Protein 5WB5 (pdb70)

Structure (mmCIF, N/CA/C/O backbone):
data_5WB5
#
_entry.id   5WB5
#
_cell.length_a   68.220
_cell.length_b   68.220
_cell.length_c   220.200
_cell.angle_alpha   90.000
_cell.angle_beta   90.000
_cell.angle_gamma   120.000
#
_symmetry.space_group_name_H-M   'P 62 2 2'
#
loop_
_entity.id
_entity.type
_entity.pdbx_description
1 polymer 'Putative eukaryotic translation initiation factor eIF-4E'
2 polymer 'Uncharacterized protein'
3 non-polymer DI(HYDROXYETHYL)ETHER
4 water water
#
loop_
_atom_site.group_PDB
_atom_site.id
_atom_site.type_symbol
_atom_site.label_atom_id
_atom_site.label_alt_id
_atom_site.label_comp_id
_atom_site.label_asym_id
_atom_site.label_entity_id
_atom_site.label_seq_id
_atom_site.pdbx_PDB_ins_code
_atom_site.Cartn_x
_atom_site.Cartn_y
_atom_site.Cartn_z
_atom_site.occupancy
_atom_site.B_iso_or_equiv
_atom_site.auth_seq_id
_atom_site.auth_comp_id
_atom_site.auth_asym_id
_atom_site.auth_atom_id
_atom_site.pdbx_PDB_model_num
ATOM 1 N N . ALA A 1 18 ? -13.333 -14.919 31.815 1.00 103.53 13 ALA A N 1
ATOM 2 C CA . ALA A 1 18 ? -12.954 -13.636 31.235 1.00 92.45 13 ALA A CA 1
ATOM 3 C C . ALA A 1 18 ? -13.727 -12.495 31.885 1.00 97.27 13 ALA A C 1
ATOM 4 O O . ALA A 1 18 ? -14.719 -12.016 31.330 1.00 87.17 13 ALA A O 1
ATOM 10 N N . ASN A 1 19 ? -13.272 -12.063 33.062 1.00 80.07 14 ASN A N 1
ATOM 11 C CA . ASN A 1 19 ? -13.903 -10.949 33.759 1.00 105.55 14 ASN A CA 1
ATOM 12 C C . ASN A 1 19 ? -13.608 -9.635 33.047 1.00 88.69 14 ASN A C 1
ATOM 13 O O . ASN A 1 19 ? -12.622 -8.958 33.359 1.00 84.41 14 ASN A O 1
ATOM 24 N N . LEU A 1 20 ? -14.455 -9.270 32.090 1.00 60.49 15 LEU A N 1
ATOM 25 C CA . LEU A 1 20 ? -14.315 -8.032 31.339 1.00 38.11 15 LEU A CA 1
ATOM 26 C C . LEU A 1 20 ? -15.180 -6.940 31.954 1.00 42.20 15 LEU A C 1
ATOM 27 O O . LEU A 1 20 ? -16.171 -7.208 32.638 1.00 73.21 15 LEU A O 1
ATOM 43 N N . HIS A 1 21 ? -14.792 -5.693 31.695 1.00 33.81 16 HIS A N 1
ATOM 44 C CA . HIS A 1 21 ? -15.498 -4.525 32.224 1.00 53.80 16 HIS A CA 1
ATOM 45 C C . HIS A 1 21 ? -16.377 -3.960 31.111 1.00 6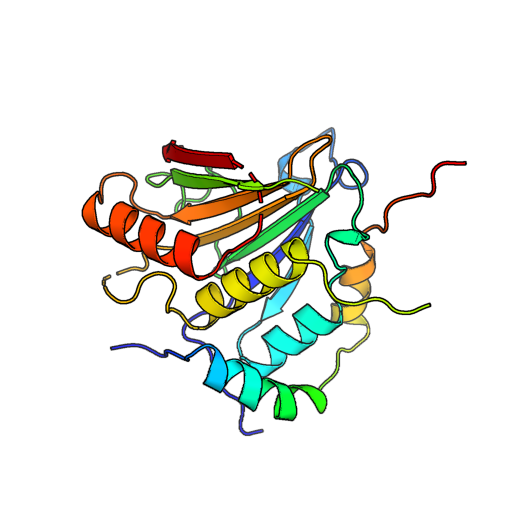0.32 16 HIS A C 1
ATOM 46 O O . HIS A 1 21 ? -15.938 -3.153 30.290 1.00 43.24 16 HIS A O 1
ATOM 60 N N . LYS A 1 22 ? -17.638 -4.385 31.102 1.00 50.74 17 LYS A N 1
ATOM 61 C CA . LYS A 1 22 ? -18.554 -4.035 30.028 1.00 24.73 17 LYS A CA 1
ATOM 62 C C . LYS A 1 22 ? -18.884 -2.547 30.042 1.00 39.88 17 LYS A C 1
ATOM 63 O O . LYS A 1 22 ? -18.960 -1.909 31.096 1.00 23.38 17 LYS A O 1
ATOM 69 N N . LEU A 1 23 ? -19.093 -2.001 28.846 1.00 63.02 18 LEU A N 1
ATOM 70 C CA . LEU A 1 23 ? -19.485 -0.612 28.666 1.00 49.87 18 LEU A CA 1
ATOM 71 C C . LEU A 1 23 ? -21.004 -0.487 28.642 1.00 49.80 18 LEU A C 1
ATOM 72 O O . LEU A 1 23 ? -21.731 -1.457 28.418 1.00 54.07 18 LEU A O 1
ATOM 88 N N . GLN A 1 24 ? -21.480 0.737 28.872 1.00 52.97 19 GLN A N 1
ATOM 89 C CA . GLN A 1 24 ? -22.908 0.994 28.739 1.00 54.34 19 GLN A CA 1
ATOM 90 C C . GLN A 1 24 ? -23.366 0.820 27.299 1.00 42.92 19 GLN A C 1
ATOM 91 O O . GLN A 1 24 ? -24.522 0.458 27.055 1.00 54.09 19 GLN A O 1
ATOM 105 N N . ARG A 1 25 ? -22.477 1.063 26.338 1.00 61.90 20 ARG A N 1
ATOM 106 C CA . ARG A 1 25 ? -22.823 0.984 24.928 1.00 63.80 20 ARG A CA 1
ATOM 107 C C . ARG A 1 25 ? -21.602 0.537 24.140 1.00 58.92 20 ARG A C 1
ATOM 108 O O . ARG A 1 25 ? -20.462 0.794 24.536 1.00 54.87 20 ARG A O 1
ATOM 129 N N . ALA A 1 26 ? -21.851 -0.138 23.021 1.00 65.77 21 ALA A N 1
ATOM 130 C CA . ALA A 1 26 ? -20.786 -0.440 22.081 1.00 54.81 21 ALA A CA 1
ATOM 131 C C . ALA A 1 26 ? -20.460 0.804 21.261 1.00 31.44 21 ALA A C 1
ATOM 132 O O . ALA A 1 26 ? -21.286 1.707 21.105 1.00 61.35 21 ALA A O 1
ATOM 139 N N . TRP A 1 27 ? -19.233 0.854 20.741 1.00 39.69 22 TRP A N 1
ATOM 140 C CA . TRP A 1 27 ? -18.787 2.020 19.985 1.00 53.66 22 TRP A CA 1
ATOM 141 C C . TRP A 1 27 ? -17.931 1.575 18.813 1.00 41.09 22 TRP A C 1
ATOM 142 O O . TRP A 1 27 ? -17.041 0.738 18.977 1.00 25.60 22 TRP A O 1
ATOM 163 N N . THR A 1 28 ? -18.189 2.146 17.641 1.00 54.57 23 THR A N 1
ATOM 164 C CA . THR A 1 28 ? -17.463 1.817 16.425 1.00 26.21 23 THR A CA 1
ATOM 165 C C . THR A 1 28 ? -16.580 2.988 16.014 1.00 36.03 23 THR A C 1
ATOM 166 O O . THR A 1 28 ? -16.994 4.154 16.094 1.00 59.62 23 THR A O 1
ATOM 177 N N . LEU A 1 29 ? -15.367 2.658 15.568 1.00 26.53 24 LEU A N 1
ATOM 178 C CA . LEU A 1 29 ? -14.380 3.621 15.101 1.00 46.58 24 LEU A CA 1
ATOM 179 C C . LEU A 1 29 ? -14.300 3.586 13.578 1.00 61.62 24 LEU A C 1
ATOM 180 O O . LEU A 1 29 ? -14.339 2.512 12.968 1.00 53.38 24 LEU A O 1
ATOM 196 N N . TRP A 1 30 ? -14.181 4.769 12.975 1.00 41.62 25 TRP A N 1
ATOM 197 C CA . TRP A 1 30 ? -14.086 4.933 11.533 1.00 37.05 25 TRP A CA 1
ATOM 198 C C . TRP A 1 30 ? -12.941 5.888 11.222 1.00 38.59 25 TRP A C 1
ATOM 199 O O . TRP A 1 30 ? -12.563 6.721 12.050 1.00 42.78 25 TRP A O 1
ATOM 220 N N . TYR A 1 31 ? -12.404 5.772 10.006 1.00 59.87 26 TYR A N 1
ATOM 221 C CA . TYR A 1 31 ? -11.325 6.630 9.531 1.00 50.06 26 TYR A CA 1
ATOM 222 C C . TYR A 1 31 ? -11.553 6.978 8.069 1.00 54.34 26 TYR A C 1
ATOM 223 O O . TYR A 1 31 ? -11.860 6.096 7.264 1.00 57.27 26 TYR A O 1
ATOM 241 N N . ASP A 1 32 ? -11.397 8.254 7.720 1.00 62.70 27 ASP A N 1
ATOM 242 C CA . ASP A 1 32 ? -11.490 8.638 6.313 1.00 48.99 27 ASP A CA 1
ATOM 243 C C . ASP A 1 32 ? -10.424 9.672 5.981 1.00 52.94 27 ASP A C 1
ATOM 244 O O . ASP A 1 32 ? -9.869 10.330 6.864 1.00 69.03 27 ASP A O 1
ATOM 253 N N . SER A 1 33 ? -10.138 9.791 4.678 1.00 53.05 28 SER A N 1
ATOM 254 C CA . SER A 1 33 ? -9.076 10.646 4.158 1.00 42.09 28 SER A CA 1
ATOM 255 C C . SER A 1 33 ? -9.165 10.689 2.637 1.00 56.33 28 SER A C 1
ATOM 256 O O . SER A 1 33 ? -9.955 9.942 2.046 1.00 66.82 28 SER A O 1
ATOM 264 N N . PRO A 1 34 ? -8.388 11.544 1.967 1.00 78.55 29 PRO A N 1
ATOM 265 C CA . PRO A 1 34 ? -8.427 11.553 0.494 1.00 74.96 29 PRO A CA 1
ATOM 266 C C . PRO A 1 34 ? -8.152 10.195 -0.125 1.00 81.97 29 PRO A C 1
ATOM 267 O O . PRO A 1 34 ? -8.641 9.915 -1.226 1.00 77.78 29 PRO A O 1
ATOM 278 N N . SER A 1 35 ? -7.378 9.340 0.549 1.00 49.61 30 SER A N 1
ATOM 279 C CA . SER A 1 35 ? -7.102 8.012 0.013 1.00 44.34 30 SER A CA 1
ATOM 280 C C . SER A 1 35 ? -8.326 7.109 0.084 1.00 29.17 30 SER A C 1
ATOM 281 O O . SER A 1 35 ? -8.443 6.165 -0.706 1.00 65.15 30 SER A O 1
ATOM 289 N N . THR A 1 36 ? -9.239 7.373 1.016 1.00 31.18 31 THR A N 1
ATOM 290 C CA . THR A 1 36 ? -10.496 6.644 1.100 1.00 28.92 31 THR A CA 1
ATOM 291 C C . THR A 1 36 ? -11.630 7.364 0.387 1.00 29.22 31 THR A C 1
ATOM 292 O O . THR A 1 36 ? -12.735 6.820 0.302 1.00 29.44 31 THR A O 1
ATOM 303 N N . TYR A 1 37 ? -11.382 8.568 -0.125 1.00 53.11 32 TYR A N 1
ATOM 304 C CA . TYR A 1 37 ? -12.424 9.339 -0.790 1.00 71.06 32 TYR A CA 1
ATOM 305 C C . TYR A 1 37 ? -13.005 8.549 -1.956 1.00 58.86 32 TYR A C 1
ATOM 306 O O . TYR A 1 37 ? -12.284 8.166 -2.882 1.00 75.34 32 TYR A O 1
ATOM 324 N N . ASN A 1 38 ? -14.313 8.306 -1.903 1.00 48.03 33 ASN A N 1
ATOM 325 C CA . ASN A 1 38 ? -15.034 7.598 -2.955 1.00 64.08 33 ASN A CA 1
ATOM 326 C C . ASN A 1 38 ? -15.716 8.634 -3.842 1.00 94.67 33 ASN A C 1
ATOM 327 O O . ASN A 1 38 ? -16.716 9.242 -3.445 1.00 102.20 33 ASN A O 1
ATOM 338 N N . THR A 1 39 ? -15.175 8.831 -5.048 1.00 122.24 34 THR A N 1
ATOM 339 C CA . THR A 1 39 ? -15.707 9.851 -5.945 1.00 108.49 34 THR A CA 1
ATOM 340 C C . THR A 1 39 ? -17.122 9.520 -6.402 1.00 84.06 34 THR A C 1
ATOM 341 O O . THR A 1 39 ? -17.909 10.431 -6.682 1.00 68.12 34 THR A O 1
ATOM 352 N N . GLU A 1 40 ? -17.463 8.235 -6.486 1.00 84.62 35 GLU A N 1
ATOM 353 C CA . GLU A 1 40 ? -18.781 7.842 -6.970 1.00 83.01 35 GLU A CA 1
ATOM 354 C C . GLU A 1 40 ? -19.840 7.974 -5.880 1.00 94.77 35 GLU A C 1
ATOM 355 O O . GLU A 1 40 ? -20.895 8.580 -6.100 1.00 83.39 35 GLU A O 1
ATOM 367 N N . ASN A 1 41 ? -19.579 7.414 -4.699 1.00 100.91 36 ASN A N 1
ATOM 368 C CA . ASN A 1 41 ? -20.518 7.451 -3.581 1.00 98.58 36 ASN A CA 1
ATOM 369 C C . ASN A 1 41 ? -19.779 7.989 -2.364 1.00 102.95 36 ASN A C 1
ATOM 370 O O . ASN A 1 41 ? -18.920 7.301 -1.804 1.00 90.08 36 ASN A O 1
ATOM 381 N N . TRP A 1 42 ? -20.122 9.212 -1.950 1.00 106.85 37 TRP A N 1
ATOM 382 C CA . TRP A 1 42 ? -19.413 9.847 -0.842 1.00 98.12 37 TRP A CA 1
ATOM 383 C C . TRP A 1 42 ? -19.514 9.018 0.434 1.00 89.51 37 TRP A C 1
ATOM 384 O O . TRP A 1 42 ? -18.551 8.935 1.205 1.00 36.98 37 TRP A O 1
ATOM 405 N N . GLU A 1 43 ? -20.669 8.392 0.673 1.00 98.75 38 GLU A N 1
ATOM 406 C CA . GLU A 1 43 ? -20.867 7.662 1.921 1.00 81.70 38 GLU A CA 1
ATOM 407 C C . GLU A 1 43 ? -19.810 6.579 2.107 1.00 88.16 38 GLU A C 1
ATOM 408 O O . GLU A 1 43 ? -19.247 6.433 3.198 1.00 88.84 38 GLU A O 1
ATOM 420 N N . MET A 1 44 ? -19.521 5.815 1.053 1.00 92.76 39 MET A N 1
ATOM 421 C CA . MET A 1 44 ? -18.547 4.734 1.152 1.00 96.49 39 MET A CA 1
ATOM 422 C C . MET A 1 44 ? -17.139 5.231 1.443 1.00 61.72 39 MET A C 1
ATOM 423 O O . MET A 1 44 ? -16.237 4.406 1.632 1.00 55.35 39 MET A O 1
ATOM 429 N N . SER A 1 45 ? -16.921 6.548 1.471 1.00 56.63 40 SER A N 1
ATOM 430 C CA . SER A 1 45 ? -15.613 7.068 1.847 1.00 64.24 40 SER A CA 1
ATOM 431 C C . SER A 1 45 ? -15.267 6.723 3.286 1.00 68.12 40 SER A C 1
ATOM 432 O O . SER A 1 45 ? -14.093 6.796 3.666 1.00 54.89 40 SER A O 1
ATOM 440 N N . LEU A 1 46 ? -16.258 6.349 4.091 1.00 74.08 41 LEU A N 1
ATOM 441 C CA . LEU A 1 46 ? -16.016 6.001 5.480 1.00 68.66 41 LEU A CA 1
ATOM 442 C C . LEU A 1 46 ? -15.635 4.530 5.608 1.00 72.20 41 LEU A C 1
ATOM 443 O O . LEU A 1 46 ? -16.227 3.662 4.961 1.00 82.72 41 LEU A O 1
ATOM 459 N N . VAL A 1 47 ? -14.650 4.256 6.458 1.00 51.00 42 VAL A N 1
ATOM 460 C CA . VAL A 1 47 ? -14.122 2.913 6.654 1.00 59.58 42 VAL A CA 1
ATOM 461 C C . VAL A 1 47 ? -14.240 2.562 8.136 1.00 68.38 42 VAL A C 1
ATOM 462 O O . VAL A 1 47 ? -13.482 3.043 8.967 1.00 55.30 42 VAL A O 1
ATOM 475 N N . PRO A 1 48 ? -15.202 1.699 8.500 1.00 42.70 43 PRO A N 1
ATOM 476 C CA . PRO A 1 48 ? -15.278 1.250 9.900 1.00 61.00 43 PRO A CA 1
ATOM 477 C C . PRO A 1 48 ? -14.113 0.330 10.232 1.00 67.11 43 PRO A C 1
ATOM 478 O O . PRO A 1 48 ? -13.797 -0.591 9.475 1.00 68.63 43 PRO A O 1
ATOM 489 N N . ILE A 1 49 ? -13.478 0.583 11.377 1.00 42.48 44 ILE A N 1
ATOM 490 C CA . ILE A 1 49 ? -12.245 -0.112 11.734 1.00 64.09 44 ILE A CA 1
ATOM 491 C C . ILE A 1 49 ? -12.508 -1.187 12.780 1.00 61.33 44 ILE A C 1
ATOM 492 O O . ILE A 1 49 ? -12.171 -2.358 12.576 1.00 43.42 44 ILE A O 1
ATOM 508 N N . MET A 1 50 ? -13.097 -0.801 13.910 1.00 58.71 45 MET A N 1
ATOM 509 C CA . MET A 1 50 ? -13.211 -1.716 15.036 1.00 50.41 45 MET A CA 1
ATOM 510 C C . MET A 1 50 ? -14.359 -1.289 15.937 1.00 48.98 45 MET A C 1
ATOM 511 O O . MET A 1 50 ? -14.615 -0.095 16.122 1.00 57.08 45 MET A O 1
ATOM 525 N N . THR A 1 51 ? -15.036 -2.282 16.505 1.00 52.50 46 THR A N 1
ATOM 526 C CA . THR A 1 51 ? -16.084 -2.060 17.489 1.00 29.93 46 THR A CA 1
ATOM 527 C C . THR A 1 51 ? -15.602 -2.520 18.858 1.00 41.16 46 THR A C 1
ATOM 528 O O . THR A 1 51 ? -14.986 -3.584 18.988 1.00 34.75 46 THR A O 1
ATOM 539 N N . VAL A 1 52 ? -15.886 -1.710 19.874 1.00 27.95 47 VAL A N 1
ATOM 540 C CA . VAL A 1 52 ? -15.463 -1.963 21.243 1.00 36.19 47 VAL A CA 1
ATOM 541 C C . VAL A 1 52 ? -16.701 -2.097 22.116 1.00 44.34 47 VAL A C 1
ATOM 542 O O . VAL A 1 52 ? -17.647 -1.306 22.001 1.00 40.86 47 VAL A O 1
ATOM 555 N N . HIS A 1 53 ? -16.684 -3.106 22.992 1.00 73.38 48 HIS A N 1
ATOM 556 C CA . HIS A 1 53 ? -17.756 -3.346 23.945 1.00 61.79 48 HIS A CA 1
ATOM 557 C C . HIS A 1 53 ? -17.295 -3.305 25.395 1.00 56.10 48 HIS A C 1
ATOM 558 O O . HIS A 1 53 ? -18.141 -3.377 26.293 1.00 59.41 48 HIS A O 1
ATOM 572 N N . SER A 1 54 ? -15.991 -3.200 25.651 1.00 50.88 49 SER A N 1
ATOM 573 C CA . SER A 1 54 ? -15.461 -3.204 27.007 1.00 34.70 49 SER A CA 1
ATOM 574 C C . SER A 1 54 ? -14.307 -2.217 27.111 1.00 26.73 49 SER A C 1
ATOM 575 O O . SER A 1 54 ? -13.730 -1.791 26.107 1.00 38.01 49 SER A O 1
ATOM 583 N N . VAL A 1 55 ? -13.969 -1.865 28.355 1.00 47.15 50 VAL A N 1
ATOM 584 C CA . VAL A 1 55 ? -12.854 -0.952 28.603 1.00 24.38 50 VAL A CA 1
ATOM 585 C C . VAL A 1 55 ? -11.563 -1.529 28.035 1.00 24.23 50 VAL A C 1
ATOM 586 O O . VAL A 1 55 ? -10.728 -0.803 27.474 1.00 28.14 50 VAL A O 1
ATOM 599 N N . GLU A 1 56 ? -11.381 -2.845 28.167 1.00 26.89 51 GLU A N 1
ATOM 600 C CA . GLU A 1 56 ? -10.178 -3.487 27.649 1.00 41.97 51 GLU A CA 1
ATOM 601 C C . GLU A 1 56 ? -10.110 -3.377 26.132 1.00 26.68 51 GLU A C 1
ATOM 602 O O . GLU A 1 56 ? -9.062 -3.032 25.570 1.00 26.96 51 GLU A O 1
ATOM 614 N N . GLU A 1 57 ? -11.216 -3.689 25.449 1.00 52.93 52 GLU A N 1
ATOM 615 C CA . GLU A 1 57 ? -11.259 -3.517 24.001 1.00 25.24 52 GLU A CA 1
ATOM 616 C C . GLU A 1 57 ? -10.952 -2.077 23.620 1.00 34.66 52 GLU A C 1
ATOM 617 O O . GLU A 1 57 ? -10.228 -1.820 22.651 1.00 24.96 52 GLU A O 1
ATOM 629 N N . PHE A 1 58 ? -11.506 -1.124 24.371 1.00 25.90 53 PHE A N 1
ATOM 630 C CA . PHE A 1 58 ? -11.261 0.285 24.092 1.00 42.57 53 PHE A CA 1
ATOM 631 C C . PHE A 1 58 ? -9.773 0.602 24.154 1.00 31.71 53 PHE A C 1
ATOM 632 O O . PHE A 1 58 ? -9.227 1.262 23.261 1.00 31.57 53 PHE A O 1
ATOM 649 N N . PHE A 1 59 ? -9.091 0.127 25.198 1.00 23.88 54 PHE A N 1
ATOM 650 C CA . PHE A 1 59 ? -7.673 0.445 25.331 1.00 33.29 54 PHE A CA 1
ATOM 651 C C . PHE A 1 59 ? -6.822 -0.295 24.305 1.00 58.64 54 PHE A C 1
ATOM 652 O O . PHE A 1 59 ? -5.774 0.216 23.897 1.00 43.67 54 PHE A O 1
ATOM 669 N N . VAL A 1 60 ? -7.256 -1.471 23.849 1.00 23.97 55 VAL A N 1
ATOM 670 C CA . VAL A 1 60 ? -6.549 -2.133 22.753 1.00 43.17 55 VAL A CA 1
ATOM 671 C C . VAL A 1 60 ? -6.686 -1.314 21.473 1.00 65.15 55 VAL A C 1
ATOM 672 O O . VAL A 1 60 ? -5.702 -1.060 20.758 1.00 38.79 55 VAL A O 1
ATOM 685 N N . MET A 1 61 ? -7.916 -0.900 21.162 1.00 27.38 56 MET A N 1
ATOM 686 C CA . MET A 1 61 ? -8.144 0.023 20.058 1.00 42.57 56 MET A CA 1
ATOM 687 C C . MET A 1 61 ? -7.187 1.204 20.144 1.00 45.49 56 MET A C 1
ATOM 688 O O . MET A 1 61 ? -6.480 1.521 19.181 1.00 72.49 56 MET A O 1
ATOM 702 N N . LEU A 1 62 ? -7.148 1.862 21.304 1.00 23.99 57 LEU A N 1
ATOM 703 C CA . LEU A 1 62 ? -6.235 2.987 21.485 1.00 29.82 57 LEU A CA 1
ATOM 704 C C . LEU A 1 62 ? -4.800 2.582 21.188 1.00 37.68 57 LEU A C 1
ATOM 705 O O . LEU A 1 62 ? -4.055 3.329 20.543 1.00 35.14 57 LEU A O 1
ATOM 721 N N . ARG A 1 63 ? -4.391 1.405 21.664 1.00 23.40 58 ARG A N 1
ATOM 722 C CA . ARG A 1 63 ? -3.040 0.925 21.404 1.00 23.24 58 ARG A CA 1
ATOM 723 C C . ARG A 1 63 ? -2.742 0.937 19.913 1.0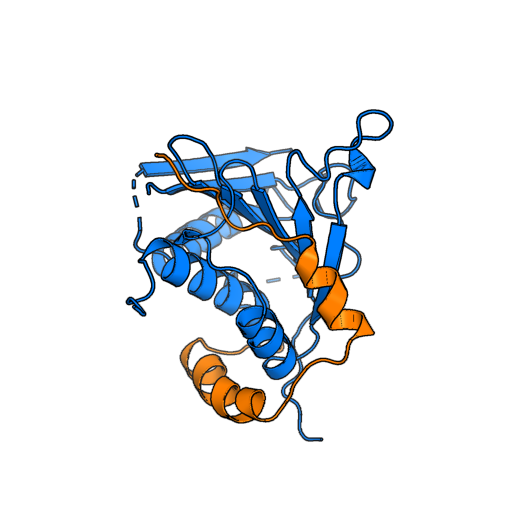0 38.20 58 ARG A C 1
ATOM 724 O O . ARG A 1 63 ? -1.686 1.412 19.481 1.00 30.73 58 ARG A O 1
ATOM 745 N N . TYR A 1 64 ? -3.667 0.420 19.107 1.00 38.90 59 TYR A N 1
ATOM 746 C CA . TYR A 1 64 ? -3.404 0.284 17.678 1.00 49.55 59 TYR A CA 1
ATOM 747 C C . TYR A 1 64 ? -3.908 1.462 16.848 1.00 58.24 59 TYR A C 1
ATOM 748 O O . TYR A 1 64 ? -3.808 1.418 15.618 1.00 62.54 59 TYR A O 1
ATOM 766 N N . MET A 1 65 ? -4.425 2.513 17.476 1.00 54.49 60 MET A N 1
ATOM 767 C CA . MET A 1 65 ? -4.753 3.731 16.750 1.00 42.66 60 MET A CA 1
ATOM 768 C C . MET A 1 65 ? -3.496 4.555 16.504 1.00 50.84 60 MET A C 1
ATOM 769 O O . MET A 1 65 ? -2.517 4.478 17.252 1.00 45.70 60 MET A O 1
ATOM 783 N N . LYS A 1 66 ? -3.532 5.352 15.445 1.00 59.45 61 LYS A N 1
ATOM 784 C CA . LYS A 1 66 ? -2.385 6.209 15.183 1.00 39.81 61 LYS A CA 1
ATOM 785 C C . LYS A 1 66 ? -2.559 7.542 15.907 1.00 35.99 61 LYS A C 1
ATOM 786 O O . LYS A 1 66 ? -3.664 8.095 15.931 1.00 26.14 61 LYS A O 1
ATOM 805 N N . PRO A 1 67 ? -1.511 8.082 16.526 1.00 23.36 62 PRO A N 1
ATOM 806 C CA . PRO A 1 67 ? -1.646 9.386 17.180 1.00 27.03 62 PRO A CA 1
ATOM 807 C C . PRO A 1 67 ? -1.888 10.491 16.167 1.00 49.27 62 PRO A C 1
ATOM 808 O O . PRO A 1 67 ? -1.471 10.413 15.009 1.00 61.78 62 PRO A O 1
ATOM 819 N N . LEU A 1 68 ? -2.578 11.535 16.625 1.00 68.31 63 LEU A N 1
ATOM 820 C CA . LEU A 1 68 ? -2.879 12.662 15.752 1.00 54.64 63 LEU A CA 1
ATOM 821 C C . LEU A 1 68 ? -1.617 13.424 15.374 1.00 30.52 63 LEU A C 1
ATOM 822 O O . LEU A 1 68 ? -1.539 13.983 14.276 1.00 26.41 63 LEU A O 1
ATOM 838 N N . HIS A 1 69 ? -0.620 13.451 16.262 1.00 31.24 64 HIS A N 1
ATOM 839 C CA . HIS A 1 69 ? 0.634 14.129 15.953 1.00 37.38 64 HIS A CA 1
ATOM 840 C C . HIS A 1 69 ? 1.291 13.549 14.710 1.00 53.05 64 HIS A C 1
ATOM 841 O O . HIS A 1 69 ? 1.986 14.268 13.983 1.00 69.41 64 HIS A O 1
ATOM 855 N N . ALA A 1 70 ? 1.086 12.260 14.450 1.00 61.40 65 ALA A N 1
ATOM 856 C CA . ALA A 1 70 ? 1.654 11.593 13.287 1.00 64.79 65 ALA A CA 1
ATOM 857 C C . ALA A 1 70 ? 0.627 11.300 12.206 1.00 52.13 65 ALA A C 1
ATOM 858 O O . ALA A 1 70 ? 0.983 10.725 11.173 1.00 84.99 65 ALA A O 1
ATOM 865 N N . LEU A 1 71 ? -0.627 11.688 12.405 1.00 31.28 66 LEU A N 1
ATOM 866 C CA . LEU A 1 71 ? -1.677 11.371 11.455 1.00 36.82 66 LEU A CA 1
ATOM 867 C C . LEU A 1 71 ? -1.578 12.273 10.226 1.00 53.38 66 LEU A C 1
ATOM 868 O O . LEU A 1 71 ? -0.960 13.341 10.249 1.00 45.72 66 LEU A O 1
ATOM 884 N N . ARG A 1 72 ? -2.203 11.826 9.140 1.00 74.21 67 ARG A N 1
ATOM 885 C CA . ARG A 1 72 ? -2.105 12.529 7.872 1.00 53.73 67 ARG A CA 1
ATOM 886 C C . ARG A 1 72 ? -2.873 13.848 7.924 1.00 68.49 67 ARG A C 1
ATOM 887 O O . ARG A 1 72 ? -3.788 14.036 8.730 1.00 75.23 67 ARG A O 1
ATOM 908 N N . THR A 1 73 ? -2.493 14.764 7.027 1.00 93.59 68 THR A N 1
ATOM 909 C CA . THR A 1 73 ? -2.997 16.134 7.090 1.00 91.81 68 THR A CA 1
ATOM 910 C C . THR A 1 73 ? -4.508 16.191 6.898 1.00 76.57 68 THR A C 1
ATOM 911 O O . THR A 1 73 ? -5.188 16.998 7.541 1.00 122.68 68 THR A O 1
ATOM 922 N N . SER A 1 74 ? -5.050 15.363 6.009 1.00 26.32 69 SER A N 1
ATOM 923 C CA . SER A 1 74 ? -6.487 15.333 5.730 1.00 26.42 69 SER A CA 1
ATOM 924 C C . SER A 1 74 ? -7.019 13.968 6.151 1.00 52.22 69 SER A C 1
ATOM 925 O O . SER A 1 74 ? -7.123 13.050 5.336 1.00 96.80 69 SER A O 1
ATOM 933 N N . SER A 1 75 ? -7.353 13.838 7.432 1.00 60.43 70 SER A N 1
ATOM 934 C CA . SER A 1 75 ? -7.861 12.591 7.979 1.00 45.57 70 SER A CA 1
ATOM 935 C C . SER A 1 75 ? -8.909 12.898 9.039 1.00 43.43 70 SER A C 1
ATOM 936 O O . SER A 1 75 ? -8.929 13.982 9.627 1.00 44.66 70 SER A O 1
ATOM 944 N N . GLN A 1 76 ? -9.794 11.933 9.275 1.00 39.00 71 GLN A N 1
ATOM 945 C CA . GLN A 1 76 ? -10.798 12.086 10.321 1.00 50.67 71 GLN A CA 1
ATOM 946 C C . GLN A 1 76 ? -11.053 10.755 11.009 1.00 39.71 71 GLN A C 1
ATOM 947 O O . GLN A 1 76 ? -11.330 9.749 10.343 1.00 59.17 71 GLN A O 1
ATOM 961 N N . TYR A 1 77 ? -10.948 10.776 12.342 1.00 60.65 72 TYR A N 1
ATOM 962 C CA . TYR A 1 77 ? -11.435 9.710 13.208 1.00 41.64 72 TYR A CA 1
ATOM 963 C C . TYR A 1 77 ? -12.887 9.994 13.567 1.00 25.90 72 TYR A C 1
ATOM 964 O O . TYR A 1 77 ? -13.224 11.111 13.971 1.00 36.19 72 TYR A O 1
ATOM 982 N N . HIS A 1 78 ? -13.737 8.984 13.428 1.00 34.00 73 HIS A N 1
ATOM 983 C CA . HIS A 1 78 ? -15.108 9.035 13.913 1.00 36.68 73 HIS A CA 1
ATOM 984 C C . HIS A 1 78 ? -15.270 7.947 14.961 1.00 40.41 73 HIS A C 1
ATOM 985 O O . HIS A 1 78 ? -14.685 6.871 14.834 1.00 38.88 73 HIS A O 1
ATOM 999 N N . PHE A 1 79 ? -16.064 8.220 15.990 1.00 56.27 74 PHE A N 1
ATOM 1000 C CA . PHE A 1 79 ? -16.264 7.273 17.086 1.00 55.60 74 PHE A CA 1
ATOM 1001 C C . PHE A 1 79 ? -17.715 7.421 17.522 1.00 26.70 74 PHE A C 1
ATOM 1002 O O . PHE A 1 79 ? -18.058 8.384 18.212 1.00 27.67 74 PHE A O 1
ATOM 1019 N N . PHE A 1 80 ? -18.567 6.485 17.102 1.00 26.77 75 PHE A N 1
ATOM 1020 C CA . PHE A 1 80 ? -20.009 6.639 17.262 1.00 38.25 75 PHE A CA 1
ATOM 1021 C C . PHE A 1 80 ? -20.621 5.383 17.856 1.00 27.27 75 PHE A C 1
ATOM 1022 O O . PHE A 1 80 ? -20.103 4.279 17.677 1.00 38.28 75 PHE A O 1
ATOM 1039 N N . GLN A 1 81 ? -21.739 5.559 18.562 1.00 27.38 76 GLN A N 1
ATOM 1040 C CA . GLN A 1 81 ? -22.443 4.408 19.112 1.00 30.61 76 GLN A CA 1
ATOM 1041 C C . GLN A 1 81 ? -22.708 3.386 18.014 1.00 39.16 76 GLN A C 1
ATOM 1042 O O . GLN A 1 81 ? -22.927 3.735 16.850 1.00 72.56 76 GLN A O 1
ATOM 1056 N N . GLU A 1 82 ? -22.676 2.110 18.388 1.00 51.24 77 GLU A N 1
ATOM 1057 C CA . GLU A 1 82 ? -22.909 1.053 17.414 1.00 74.79 77 GLU A CA 1
ATOM 1058 C C . GLU A 1 82 ? -24.303 1.191 16.815 1.00 74.82 77 GLU A C 1
ATOM 1059 O O . GLU A 1 82 ? -25.271 1.503 17.514 1.00 73.55 77 GLU A O 1
ATOM 1071 N N . GLY A 1 83 ? -24.400 0.957 15.510 1.00 97.35 78 GLY A N 1
ATOM 1072 C CA . GLY A 1 83 ? -25.648 1.169 14.808 1.00 101.40 78 GLY A CA 1
ATOM 1073 C C . GLY A 1 83 ? -25.960 2.618 14.527 1.00 95.39 78 GLY A C 1
ATOM 1074 O O . GLY A 1 83 ? -27.117 2.951 14.257 1.00 99.54 78 GLY A O 1
ATOM 1078 N N . VAL A 1 84 ? -24.960 3.495 14.583 1.00 48.01 79 VAL A N 1
ATOM 1079 C CA . VAL A 1 84 ? -25.146 4.922 14.348 1.00 54.55 79 VAL A CA 1
ATOM 1080 C C . VAL A 1 84 ? -24.020 5.381 13.432 1.00 68.50 79 VAL A C 1
ATOM 1081 O O . VAL A 1 84 ? -22.852 5.387 13.836 1.00 77.47 79 VAL A O 1
ATOM 1094 N N . LYS A 1 85 ? -24.363 5.762 12.205 1.00 57.15 80 LYS A N 1
ATOM 1095 C CA . LYS A 1 85 ? -23.357 6.236 11.271 1.00 55.50 80 LYS A CA 1
ATOM 1096 C C . LYS A 1 85 ? -22.980 7.684 11.588 1.00 59.52 80 LYS A C 1
ATOM 1097 O O . LYS A 1 85 ? -23.808 8.455 12.079 1.00 49.89 80 LYS A O 1
ATOM 1116 N N . PRO A 1 86 ? -21.722 8.076 11.313 1.00 46.52 81 PRO A N 1
ATOM 1117 C CA . PRO A 1 86 ? -21.268 9.461 11.572 1.00 71.55 81 PRO A CA 1
ATOM 1118 C C . PRO A 1 86 ? -21.729 10.453 10.507 1.00 76.70 81 PRO A C 1
ATOM 1119 O O . PRO A 1 86 ? -20.926 11.208 9.951 1.00 76.19 81 PRO A O 1
ATOM 1130 N N . MET A 1 87 ? -23.030 10.465 10.228 1.00 88.93 82 MET A N 1
ATOM 1131 C CA . MET A 1 87 ? -23.593 11.302 9.179 1.00 57.56 82 MET A CA 1
ATOM 1132 C C . MET A 1 87 ? -24.940 11.851 9.626 1.00 56.11 82 MET A C 1
ATOM 1133 O O . MET A 1 87 ? -25.649 11.230 10.423 1.00 71.65 82 MET A O 1
ATOM 1147 N N . TRP A 1 88 ? -25.284 13.030 9.100 1.00 52.87 83 TRP A N 1
ATOM 1148 C CA . TRP A 1 88 ? -26.562 13.650 9.436 1.00 53.96 83 TRP A CA 1
ATOM 1149 C C . TRP A 1 88 ? -27.731 12.779 8.997 1.00 69.57 83 TRP A C 1
ATOM 1150 O O . TRP A 1 88 ? -28.757 12.709 9.685 1.00 74.43 83 TRP A O 1
ATOM 1171 N N . GLU A 1 89 ? -27.594 12.101 7.853 1.00 87.94 84 GLU A N 1
ATOM 1172 C CA . GLU A 1 89 ? -28.667 11.244 7.361 1.00 99.16 84 GLU A CA 1
ATOM 1173 C C . GLU A 1 89 ? -29.035 10.160 8.364 1.00 95.05 84 GLU A C 1
ATOM 1174 O O . GLU A 1 89 ? -30.113 9.567 8.252 1.00 99.75 84 GLU A O 1
ATOM 1186 N N . ASP A 1 90 ? -28.171 9.891 9.334 1.00 99.78 85 ASP A N 1
ATOM 1187 C CA . ASP A 1 90 ? -28.482 8.903 10.356 1.00 96.52 85 ASP A CA 1
ATOM 1188 C C . ASP A 1 90 ? -29.662 9.389 11.191 1.00 83.27 85 ASP A C 1
ATOM 1189 O O . ASP A 1 90 ? -29.684 10.557 11.598 1.00 101.16 85 ASP A O 1
ATOM 1198 N N . PRO A 1 91 ? -30.661 8.542 11.462 1.00 63.82 86 PRO A N 1
ATOM 1199 C CA . PRO A 1 91 ? -31.779 8.990 12.309 1.00 72.65 86 PRO A CA 1
ATOM 1200 C C . PRO A 1 91 ? -31.340 9.471 13.680 1.00 75.32 86 PRO A C 1
ATOM 1201 O O . PRO A 1 91 ? -32.051 10.266 14.308 1.00 89.88 86 PRO A O 1
ATOM 1212 N N . ALA A 1 92 ? -30.191 9.003 14.172 1.00 85.69 87 ALA A N 1
ATOM 1213 C CA . ALA A 1 92 ? -29.717 9.433 15.481 1.00 88.83 87 ALA A CA 1
ATOM 1214 C C . ALA A 1 92 ? -29.214 10.870 15.453 1.00 91.60 87 ALA A C 1
ATOM 1215 O O . ALA A 1 92 ? -29.245 11.554 16.482 1.00 68.81 87 ALA A O 1
ATOM 1222 N N . ASN A 1 93 ? -28.756 11.344 14.295 1.00 90.71 88 ASN A N 1
ATOM 1223 C CA . ASN A 1 93 ? -28.186 12.678 14.165 1.00 105.69 88 ASN A CA 1
ATOM 1224 C C . ASN A 1 93 ? -29.076 13.639 13.390 1.00 108.79 88 ASN A C 1
ATOM 1225 O O . ASN A 1 93 ? -28.694 14.800 13.209 1.00 86.82 88 ASN A O 1
ATOM 1236 N N . LYS A 1 94 ? -30.247 13.196 12.931 1.00 122.87 89 LYS A N 1
ATOM 1237 C CA . LYS A 1 94 ? -31.085 14.052 12.097 1.00 100.61 89 LYS A CA 1
ATOM 1238 C C . LYS A 1 94 ? -31.550 15.285 12.866 1.00 88.98 89 LYS A C 1
ATOM 1239 O O . LYS A 1 94 ? -31.413 16.417 12.387 1.00 102.59 89 LYS A O 1
ATOM 1258 N N . LYS A 1 95 ? -32.094 15.087 14.069 1.00 61.42 90 LYS A N 1
ATOM 1259 C CA . LYS A 1 95 ? -32.608 16.206 14.851 1.00 80.05 90 LYS A CA 1
ATOM 1260 C C . LYS A 1 95 ? -31.501 16.943 15.589 1.00 78.83 90 LYS A C 1
ATOM 1261 O O . LYS A 1 95 ? -31.628 18.144 15.850 1.00 96.79 90 LYS A O 1
ATOM 1280 N N . GLY A 1 96 ? -30.420 16.251 15.928 1.00 65.44 91 GLY A N 1
ATOM 1281 C CA . GLY A 1 96 ? -29.369 16.829 16.733 1.00 70.26 91 GLY A CA 1
ATOM 1282 C C . GLY A 1 96 ? -28.387 17.639 15.912 1.00 74.75 91 GLY A C 1
ATOM 1283 O O . GLY A 1 96 ? -28.616 17.987 14.753 1.00 95.09 91 GLY A O 1
ATOM 1287 N N . GLY A 1 97 ? -27.262 17.942 16.549 1.00 50.35 92 GLY A N 1
ATOM 1288 C CA . GLY A 1 97 ? -26.193 18.683 15.916 1.00 52.15 92 GLY A CA 1
ATOM 1289 C C . GLY A 1 97 ? -24.839 18.280 16.459 1.00 51.17 92 GLY A C 1
ATOM 1290 O O . GLY A 1 97 ? -24.673 17.171 16.980 1.00 65.41 92 GLY A O 1
ATOM 1294 N N . LYS A 1 98 ? -23.862 19.176 16.343 1.00 37.85 93 LYS A N 1
ATOM 1295 C CA . LYS A 1 98 ? -22.518 18.914 16.835 1.00 45.52 93 LYS A CA 1
ATOM 1296 C C . LYS A 1 98 ? -21.948 20.157 17.501 1.00 56.52 93 LYS A C 1
ATOM 1297 O O . LYS A 1 98 ? -22.091 21.272 16.989 1.00 67.53 93 LYS A O 1
ATOM 1316 N N . LEU A 1 99 ? -21.310 19.947 18.651 1.00 32.45 94 LEU A N 1
ATOM 1317 C CA . LEU A 1 99 ? -20.560 20.985 19.350 1.00 43.06 94 LEU A CA 1
ATOM 1318 C C . LEU A 1 99 ? -19.077 20.753 19.088 1.00 25.78 94 LEU A C 1
ATOM 1319 O O . LEU A 1 99 ? -18.535 19.718 19.482 1.00 49.14 94 LEU A O 1
ATOM 1335 N N . TRP A 1 100 ? -18.424 21.706 18.427 1.00 27.96 95 TRP A N 1
ATOM 1336 C CA . TRP A 1 100 ? -17.054 21.513 17.981 1.00 38.47 95 TRP A CA 1
ATOM 1337 C C . TRP A 1 100 ? -16.173 22.679 18.406 1.00 44.93 95 TRP A C 1
ATOM 1338 O O . TRP A 1 100 ? -16.647 23.757 18.776 1.00 49.41 95 TRP A O 1
ATOM 1359 N N . VAL A 1 101 ? -14.867 22.419 18.361 1.00 33.96 96 VAL A N 1
ATOM 1360 C CA . VAL A 1 101 ? -13.834 23.377 18.729 1.00 52.95 96 VAL A CA 1
ATOM 1361 C C . VAL A 1 101 ? -12.640 23.189 17.802 1.00 37.79 96 VAL A C 1
ATOM 1362 O O . VAL A 1 101 ? -12.378 22.086 17.310 1.00 33.22 96 VAL A O 1
ATOM 1375 N N . ASN A 1 102 ? -11.904 24.278 17.578 1.00 34.87 97 ASN A N 1
ATOM 1376 C CA . ASN A 1 102 ? -10.712 24.280 16.733 1.00 43.02 97 ASN A CA 1
ATOM 1377 C C . ASN A 1 102 ? -9.485 24.365 17.635 1.00 63.32 97 ASN A C 1
ATOM 1378 O O . ASN A 1 102 ? -9.181 25.427 18.185 1.00 80.65 97 ASN A O 1
ATOM 1389 N N . LEU A 1 103 ? -8.788 23.246 17.789 1.00 62.11 98 LEU A N 1
ATOM 1390 C CA . LEU A 1 103 ? -7.496 23.216 18.449 1.00 44.02 98 LEU A CA 1
ATOM 1391 C C . LEU A 1 103 ? -6.401 23.529 17.433 1.00 66.73 98 LEU A C 1
ATOM 1392 O O . LEU A 1 103 ? -6.632 23.555 16.222 1.00 76.09 98 LEU A O 1
ATOM 1408 N N . ASP A 1 104 ? -5.189 23.743 17.933 1.00 59.97 99 ASP A N 1
ATOM 1409 C CA . ASP A 1 104 ? -4.057 24.087 17.088 1.00 91.39 99 ASP A CA 1
ATOM 1410 C C . ASP A 1 104 ? -2.991 23.002 17.177 1.00 96.97 99 ASP A C 1
ATOM 1411 O O . ASP A 1 104 ? -3.002 22.162 18.081 1.00 104.86 99 ASP A O 1
ATOM 1420 N N . ILE A 1 105 ? -2.073 23.025 16.214 1.00 93.30 100 ILE A N 1
ATOM 1421 C CA . ILE A 1 105 ? -1.025 22.013 16.125 1.00 91.38 100 ILE A CA 1
ATOM 1422 C C . ILE A 1 105 ? -0.253 21.926 17.437 1.00 87.97 100 ILE A C 1
ATOM 1423 O O . ILE A 1 105 ? 0.351 20.897 17.743 1.00 90.97 100 ILE A O 1
ATOM 1439 N N . ALA A 1 127 ? 14.257 9.070 20.210 1.00 47.66 122 ALA A N 1
ATOM 1440 C CA . ALA A 1 127 ? 13.370 8.585 19.157 1.00 59.37 122 ALA A CA 1
ATOM 1441 C C . ALA A 1 127 ? 11.910 8.736 19.567 1.00 51.04 122 ALA A C 1
ATOM 1442 O O . ALA A 1 127 ? 11.117 9.345 18.854 1.00 52.99 122 ALA A O 1
ATOM 1448 N N . ALA A 1 128 ? 11.558 8.170 20.717 1.00 69.39 123 ALA A N 1
ATOM 1449 C CA . ALA A 1 128 ? 10.206 8.303 21.231 1.00 66.92 123 ALA A CA 1
ATOM 1450 C C . ALA A 1 128 ? 10.048 9.629 21.959 1.00 49.27 123 ALA A C 1
ATOM 1451 O O . ALA A 1 128 ? 10.982 10.135 22.588 1.00 65.17 123 ALA A O 1
ATOM 1458 N N . GLU A 1 129 ? 8.844 10.184 21.874 1.00 74.30 124 GLU A N 1
ATOM 1459 C CA . GLU A 1 129 ? 8.539 11.497 22.418 1.00 84.64 124 GLU A CA 1
ATOM 1460 C C . GLU A 1 129 ? 7.290 11.407 23.284 1.00 64.72 124 GLU A C 1
ATOM 1461 O O . GLU A 1 129 ? 6.541 10.427 23.240 1.00 67.72 124 GLU A O 1
ATOM 1473 N N . ALA A 1 130 ? 7.073 12.448 24.081 1.00 46.87 125 ALA A N 1
ATOM 1474 C CA . ALA A 1 130 ? 5.915 12.502 24.959 1.00 49.85 125 ALA A CA 1
ATOM 1475 C C . ALA A 1 130 ? 4.664 12.846 24.163 1.00 50.72 125 ALA A C 1
ATOM 1476 O O . ALA A 1 130 ? 4.714 13.623 23.205 1.00 58.15 125 ALA A O 1
ATOM 1483 N N . LYS A 1 131 ? 3.538 12.257 24.565 1.00 25.29 126 LYS A N 1
ATOM 1484 C CA . LYS A 1 131 ? 2.272 12.537 23.905 1.00 34.49 126 LYS A CA 1
ATOM 1485 C C . LYS A 1 131 ? 2.015 14.036 23.873 1.00 28.59 126 LYS A C 1
ATOM 1486 O O . LYS A 1 131 ? 2.268 14.748 24.847 1.00 57.02 126 LYS A O 1
ATOM 1505 N N . THR A 1 132 ? 1.522 14.516 22.738 1.00 59.83 127 THR A N 1
ATOM 1506 C CA . THR A 1 132 ? 1.172 15.919 22.622 1.00 42.45 127 THR A CA 1
ATOM 1507 C C . THR A 1 132 ? -0.123 16.202 23.379 1.00 44.21 127 THR A C 1
ATOM 1508 O O . THR A 1 132 ? -0.926 15.305 23.649 1.00 57.83 127 THR A O 1
ATOM 1519 N N . ASP A 1 133 ? -0.314 17.474 23.734 1.00 29.89 128 ASP A N 1
ATOM 1520 C CA . ASP A 1 133 ? -1.556 17.875 24.385 1.00 32.59 128 ASP A CA 1
ATOM 1521 C C . ASP A 1 133 ? -2.765 17.546 23.520 1.00 27.78 128 ASP A C 1
ATOM 1522 O O . ASP A 1 133 ? -3.841 17.240 24.047 1.00 23.71 128 ASP A O 1
ATOM 1531 N N . LEU A 1 134 ? -2.611 17.591 22.196 1.00 22.15 129 LEU A N 1
ATOM 1532 C CA . LEU A 1 134 ? -3.711 17.226 21.308 1.00 22.97 129 LEU A CA 1
ATOM 1533 C C . LEU A 1 134 ? -4.075 15.752 21.465 1.00 29.45 129 LEU A C 1
ATOM 1534 O O . LEU A 1 134 ? -5.256 15.401 21.591 1.00 21.61 129 LEU A O 1
ATOM 1550 N N . ASP A 1 135 ? -3.074 14.869 21.443 1.00 26.63 130 ASP A N 1
ATOM 1551 C CA . ASP A 1 135 ? -3.348 13.455 21.665 1.00 36.73 130 ASP A CA 1
ATOM 1552 C C . ASP A 1 135 ? -3.963 13.232 23.040 1.00 37.26 130 ASP A C 1
ATOM 1553 O O . ASP A 1 135 ? -4.886 12.423 23.192 1.00 23.36 130 ASP A O 1
ATOM 1562 N N . LYS A 1 136 ? -3.460 13.938 24.058 1.00 33.84 131 LYS A N 1
ATOM 1563 C CA . LYS A 1 136 ? -3.987 13.767 25.408 1.00 29.33 131 LYS A CA 1
ATOM 1564 C C . LYS A 1 136 ? -5.453 14.173 25.483 1.00 49.16 131 LYS A C 1
ATOM 1565 O O . LYS A 1 136 ? -6.261 13.489 26.122 1.00 21.13 131 LYS A O 1
ATOM 1584 N N . ALA A 1 137 ? -5.818 15.282 24.834 1.00 21.29 132 ALA A N 1
ATOM 1585 C CA . ALA A 1 137 ? -7.212 15.713 24.834 1.00 21.28 132 ALA A CA 1
ATOM 1586 C C . ALA A 1 137 ? -8.088 14.738 24.060 1.00 32.68 132 ALA A C 1
ATOM 1587 O O . ALA A 1 137 ? -9.223 14.452 24.464 1.00 28.18 132 ALA A O 1
ATOM 1594 N N . TRP A 1 138 ? -7.578 14.221 22.943 1.00 42.08 133 TRP A N 1
ATOM 1595 C CA . TRP A 1 138 ? -8.317 13.221 22.183 1.00 38.18 133 TRP A CA 1
ATOM 1596 C C . TRP A 1 138 ? -8.598 11.992 23.044 1.00 33.08 133 TRP A C 1
ATOM 1597 O O . TRP A 1 138 ? -9.734 11.500 23.102 1.00 21.34 133 TRP A O 1
ATOM 1618 N N . GLU A 1 139 ? -7.573 11.504 23.747 1.00 27.69 134 GLU A N 1
ATOM 1619 C CA . GLU A 1 139 ? -7.743 10.349 24.624 1.00 44.75 134 GLU A CA 1
ATOM 1620 C C . GLU A 1 139 ? -8.718 10.652 25.759 1.00 21.08 134 GLU A C 1
ATOM 1621 O O . GLU A 1 139 ? -9.555 9.812 26.108 1.00 21.03 134 GLU A O 1
ATOM 1633 N N . ASN A 1 140 ? -8.623 11.845 26.351 1.00 21.05 135 ASN A N 1
ATOM 1634 C CA . ASN A 1 140 ? -9.528 12.203 27.437 1.00 20.94 135 ASN A CA 1
ATOM 1635 C C . ASN A 1 140 ? -10.976 12.213 26.967 1.00 28.47 135 ASN A C 1
ATOM 1636 O O . ASN A 1 140 ? -11.867 11.709 27.663 1.00 45.17 135 ASN A O 1
ATOM 1647 N N . VAL A 1 141 ? -11.235 12.778 25.786 1.00 32.21 136 VAL A N 1
ATOM 1648 C CA . VAL A 1 141 ? -12.607 12.837 25.290 1.00 29.00 136 VAL A CA 1
ATOM 1649 C C . VAL A 1 141 ? -13.106 11.443 24.932 1.00 27.57 136 VAL A C 1
ATOM 1650 O O . VAL A 1 141 ? -14.278 11.115 25.152 1.00 21.11 136 VAL A O 1
ATOM 1663 N N . LEU A 1 142 ? -12.233 10.595 24.386 1.00 21.18 137 LEU A N 1
ATOM 1664 C CA . LEU A 1 142 ? -12.646 9.225 24.097 1.00 32.78 137 LEU A CA 1
ATOM 1665 C C . LEU A 1 142 ? -12.995 8.477 25.380 1.00 43.43 137 LEU A C 1
ATOM 1666 O O . LEU A 1 142 ? -14.001 7.753 25.436 1.00 62.05 137 LEU A O 1
ATOM 1682 N N . MET A 1 143 ? -12.170 8.638 26.421 1.00 45.85 138 MET A N 1
ATOM 1683 C CA . MET A 1 143 ? -12.435 7.974 27.692 1.00 32.56 138 MET A CA 1
ATOM 1684 C C . MET A 1 143 ? -13.721 8.491 28.319 1.00 31.54 138 MET A C 1
ATOM 1685 O O . MET A 1 143 ? -14.478 7.721 28.917 1.00 38.63 138 MET A O 1
ATOM 1699 N N . ALA A 1 144 ? -13.982 9.794 28.201 1.00 22.43 139 ALA A N 1
ATOM 1700 C CA . ALA A 1 144 ? -15.239 10.343 28.698 1.00 20.77 139 ALA A CA 1
ATOM 1701 C C . ALA A 1 144 ? -16.423 9.797 27.912 1.00 70.48 139 ALA A C 1
ATOM 1702 O O . ALA A 1 144 ? -17.502 9.571 28.474 1.00 25.79 139 ALA A O 1
ATOM 1709 N N . THR A 1 145 ? -16.243 9.579 26.611 1.00 34.21 140 THR A N 1
ATOM 1710 C CA . THR A 1 145 ? -17.317 9.012 25.807 1.00 44.62 140 THR A CA 1
ATOM 1711 C C . THR A 1 145 ? -17.652 7.604 26.281 1.00 32.81 140 THR A C 1
ATOM 1712 O O . THR A 1 145 ? -18.797 7.310 26.646 1.00 34.38 140 THR A O 1
ATOM 1723 N N . VAL A 1 146 ? -16.651 6.720 26.303 1.00 24.90 141 VAL A N 1
ATOM 1724 C CA . VAL A 1 146 ? -16.922 5.324 26.644 1.00 31.17 141 VAL A CA 1
ATOM 1725 C C . VAL A 1 146 ? -17.356 5.201 28.100 1.00 46.00 141 VAL A C 1
ATOM 1726 O O . VAL A 1 146 ? -18.217 4.379 28.435 1.00 53.86 141 VAL A O 1
ATOM 1739 N N . GLY A 1 147 ? -16.779 6.014 28.986 1.00 29.28 142 GLY A N 1
ATOM 1740 C CA . GLY A 1 147 ? -17.119 5.996 30.391 1.00 55.22 142 GLY A CA 1
ATOM 1741 C C . GLY A 1 147 ? -18.425 6.661 30.743 1.00 59.11 142 GLY A C 1
ATOM 1742 O O . GLY A 1 147 ? -18.837 6.616 31.904 1.00 40.02 142 GLY A O 1
ATOM 1746 N N . GLU A 1 148 ? -19.087 7.295 29.776 1.00 37.07 143 GLU A N 1
ATOM 1747 C CA . GLU A 1 148 ? -20.418 7.870 29.947 1.00 52.07 143 GLU A CA 1
ATOM 1748 C C . GLU A 1 148 ? -20.439 9.048 30.912 1.00 34.81 143 GLU A C 1
ATOM 1749 O O . GLU A 1 148 ? -21.496 9.376 31.459 1.00 67.83 143 GLU A O 1
ATOM 1761 N N . TYR A 1 149 ? -19.298 9.698 31.147 1.00 43.96 144 TYR A N 1
ATOM 1762 C CA . TYR A 1 149 ? -19.274 10.941 31.907 1.00 44.54 144 TYR A CA 1
ATOM 1763 C C . TYR A 1 149 ? -19.062 12.154 31.012 1.00 38.88 144 TYR A C 1
ATOM 1764 O O . TYR A 1 149 ? -18.580 13.192 31.481 1.00 53.90 144 TYR A O 1
ATOM 1782 N N . LEU A 1 150 ? -19.416 12.042 29.732 1.00 61.39 145 LEU A N 1
ATOM 1783 C CA . LEU A 1 150 ? -19.527 13.220 28.884 1.00 58.12 145 LEU A CA 1
ATOM 1784 C C . LEU A 1 150 ? -20.869 13.912 29.089 1.00 62.38 145 LEU A C 1
ATOM 1785 O O . LEU A 1 150 ? -20.983 15.121 28.863 1.00 50.31 145 LEU A O 1
ATOM 1801 N N . ASP A 1 151 ? -21.885 13.162 29.519 1.00 90.10 146 ASP A N 1
ATOM 1802 C CA . ASP A 1 151 ? -23.147 13.724 29.997 1.00 89.55 146 ASP A CA 1
ATOM 1803 C C . ASP A 1 151 ? -23.568 12.908 31.213 1.00 123.05 146 ASP A C 1
ATOM 1804 O O . ASP A 1 151 ? -23.982 11.752 31.073 1.00 161.70 146 ASP A O 1
ATOM 1813 N N . CYS A 1 152 ? -23.459 13.500 32.401 1.00 122.34 147 CYS A N 1
ATOM 1814 C CA . CYS A 1 152 ? -23.649 12.777 33.653 1.00 130.54 147 CYS A CA 1
ATOM 1815 C C . CYS A 1 152 ? -25.098 12.769 34.128 1.00 129.26 147 CYS A C 1
ATOM 1816 O O . CYS A 1 152 ? -25.356 12.352 35.263 1.00 137.81 147 CYS A O 1
ATOM 1824 N N . VAL A 1 153 ? -26.038 13.208 33.293 1.00 133.15 148 VAL A N 1
ATOM 1825 C CA . VAL A 1 153 ? -27.458 13.272 33.647 1.00 127.25 148 VAL A CA 1
ATOM 1826 C C . VAL A 1 153 ? -27.658 13.714 35.095 1.00 105.97 148 VAL A C 1
ATOM 1827 O O . VAL A 1 153 ? -26.895 14.527 35.619 1.00 97.48 148 VAL A O 1
ATOM 1840 N N . GLU A 1 161 ? -33.386 7.921 26.772 1.00 79.66 156 GLU A N 1
ATOM 1841 C CA . GLU A 1 161 ? -32.603 7.838 25.544 1.00 105.43 156 GLU A CA 1
ATOM 1842 C C . GLU A 1 161 ? -31.264 8.549 25.725 1.00 122.02 156 GLU A C 1
ATOM 1843 O O . GLU A 1 161 ? -31.129 9.398 26.607 1.00 124.36 156 GLU A O 1
ATOM 1848 N N . PRO A 1 162 ? -30.276 8.206 24.902 1.00 108.33 157 PRO A N 1
ATOM 1849 C CA . PRO A 1 162 ? -28.969 8.858 25.013 1.00 99.00 157 PRO A CA 1
ATOM 1850 C C . PRO A 1 162 ? -28.948 10.213 24.326 1.00 88.17 157 PRO A C 1
ATOM 1851 O O . PRO A 1 162 ? -29.689 10.470 23.374 1.00 85.70 157 PRO A O 1
ATOM 1862 N N . PHE A 1 163 ? -28.076 11.084 24.829 1.00 68.65 158 PHE A N 1
ATOM 1863 C CA . PHE A 1 163 ? -27.910 12.428 24.289 1.00 59.15 158 PHE A CA 1
ATOM 1864 C C . PHE A 1 163 ? -26.696 12.555 23.382 1.00 63.08 158 PHE A C 1
ATOM 1865 O O . PHE A 1 163 ? -26.760 13.250 22.366 1.00 62.96 158 PHE A O 1
ATOM 1882 N N . VAL A 1 164 ? -25.594 11.900 23.726 1.00 67.91 159 VAL A N 1
ATOM 1883 C CA . VAL A 1 164 ? -24.388 11.917 22.908 1.00 53.54 159 VAL A CA 1
ATOM 1884 C C . VAL A 1 164 ? -24.405 10.700 21.995 1.00 72.14 159 VAL A C 1
ATOM 1885 O O . VAL A 1 164 ? -24.563 9.564 22.460 1.00 79.93 159 VAL A O 1
ATOM 1898 N N . THR A 1 165 ? -24.251 10.934 20.692 1.00 50.95 160 THR A N 1
ATOM 1899 C CA . THR A 1 165 ? -24.228 9.854 19.715 1.00 58.42 160 THR A CA 1
ATOM 1900 C C . THR A 1 165 ? -22.829 9.530 19.218 1.00 50.94 160 THR A C 1
ATOM 1901 O O . THR A 1 165 ? -22.573 8.382 18.828 1.00 80.90 160 THR A O 1
ATOM 1912 N N . GLY A 1 166 ? -21.924 10.502 19.204 1.00 29.55 161 GLY A N 1
ATOM 1913 C CA . GLY A 1 166 ? -20.571 10.200 18.774 1.00 19.85 161 GLY A CA 1
ATOM 1914 C C . GLY A 1 166 ? -19.659 11.400 18.886 1.00 34.67 161 GLY A C 1
ATOM 1915 O O . GLY A 1 166 ? -20.041 12.453 19.394 1.00 66.66 161 GLY A O 1
ATOM 1919 N N . ILE A 1 167 ? -18.429 11.214 18.401 1.00 50.87 162 ILE A N 1
ATOM 1920 C CA . ILE A 1 167 ? -17.420 12.265 18.366 1.00 43.36 162 ILE A CA 1
ATOM 1921 C C . ILE A 1 167 ? -16.589 12.103 17.101 1.00 39.68 162 ILE A C 1
ATOM 1922 O O . ILE A 1 167 ? -16.519 11.027 16.503 1.00 40.87 162 ILE A O 1
ATOM 1938 N N . VAL A 1 168 ? -15.946 13.196 16.705 1.00 22.32 163 VAL A N 1
ATOM 1939 C CA . VAL A 1 168 ? -15.167 13.249 15.472 1.00 23.38 163 VAL A CA 1
ATOM 1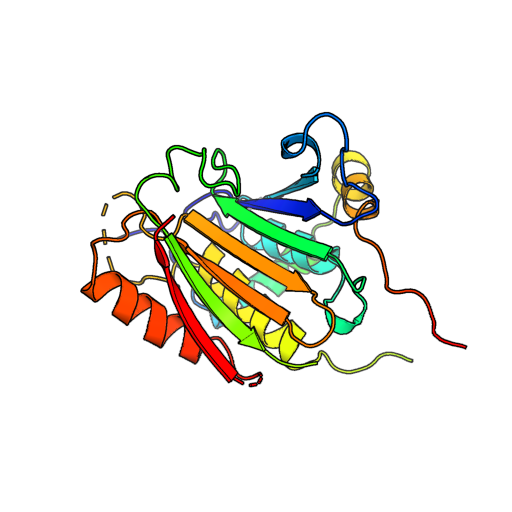940 C C . VAL A 1 168 ? -13.947 14.126 15.712 1.00 23.73 163 VAL A C 1
ATOM 1941 O O . VAL A 1 168 ? -14.070 15.265 16.170 1.00 44.70 163 VAL A O 1
ATOM 1954 N N . MET A 1 169 ? -12.772 13.591 15.404 1.00 25.64 164 MET A N 1
ATOM 1955 C CA . MET A 1 169 ? -11.544 14.370 15.333 1.00 38.72 164 MET A CA 1
ATOM 1956 C C . MET A 1 169 ? -11.190 14.534 13.862 1.00 27.93 164 MET A C 1
ATOM 1957 O O . MET A 1 169 ? -11.235 13.562 13.102 1.00 48.38 164 MET A O 1
ATOM 1971 N N . SER A 1 170 ? -10.858 15.758 13.460 1.00 46.44 165 SER A N 1
ATOM 1972 C CA . SER A 1 170 ? -10.615 16.080 12.056 1.00 28.46 165 SER A CA 1
ATOM 1973 C C . SER A 1 170 ? -9.301 16.841 11.946 1.00 38.30 165 SER A C 1
ATOM 1974 O O . SER A 1 170 ? -9.207 17.992 12.385 1.00 54.18 165 SER A O 1
ATOM 1982 N N . LYS A 1 171 ? -8.291 16.195 11.372 1.00 60.07 166 LYS A N 1
ATOM 1983 C CA . LYS A 1 171 ? -7.002 16.828 11.139 1.00 73.53 166 LYS A CA 1
ATOM 1984 C C . LYS A 1 171 ? -7.113 17.729 9.914 1.00 84.47 166 LYS A C 1
ATOM 1985 O O . LYS A 1 171 ? -7.370 17.246 8.806 1.00 102.81 166 LYS A O 1
ATOM 2004 N N . ARG A 1 172 ? -6.941 19.031 10.110 1.00 80.59 167 ARG A N 1
ATOM 2005 C CA . ARG A 1 172 ? -7.020 20.004 9.030 1.00 49.60 167 ARG A CA 1
ATOM 2006 C C . ARG A 1 172 ? -5.648 20.630 8.800 1.00 53.55 167 ARG A C 1
ATOM 2007 O O . ARG A 1 172 ? -4.664 20.302 9.470 1.00 43.22 167 ARG A O 1
ATOM 2013 N N . LYS A 1 173 ? -5.592 21.546 7.831 1.00 52.01 168 LYS A N 1
ATOM 2014 C CA . LYS A 1 173 ? -4.326 22.170 7.461 1.00 59.40 168 LYS A CA 1
ATOM 2015 C C . LYS A 1 173 ? -3.756 22.984 8.616 1.00 72.81 168 LYS A C 1
ATOM 2016 O O . LYS A 1 173 ? -2.615 22.772 9.042 1.00 83.63 168 LYS A O 1
ATOM 2035 N N . TYR A 1 174 ? -4.537 23.935 9.125 1.00 89.78 169 TYR A N 1
ATOM 2036 C CA . TYR A 1 174 ? -4.103 24.801 10.214 1.00 98.31 169 TYR A CA 1
ATOM 2037 C C . TYR A 1 174 ? -4.695 24.407 11.559 1.00 112.08 169 TYR A C 1
ATOM 2038 O O . TYR A 1 174 ? -4.001 24.473 12.579 1.00 100.49 169 TYR A O 1
ATOM 2056 N N . HIS A 1 175 ? -5.957 23.994 11.586 1.00 95.64 170 HIS A N 1
ATOM 2057 C CA . HIS A 1 175 ? -6.654 23.670 12.820 1.00 102.71 170 HIS A CA 1
ATOM 2058 C C . HIS A 1 175 ? -6.817 22.160 12.955 1.00 85.07 170 HIS A C 1
ATOM 2059 O O . HIS A 1 175 ? -6.440 21.377 12.079 1.00 82.34 170 HIS A O 1
ATOM 2073 N N . ASN A 1 176 ? -7.384 21.760 14.089 1.00 103.02 171 ASN A N 1
ATOM 2074 C CA . ASN A 1 176 ? -7.769 20.376 14.343 1.00 74.78 171 ASN A CA 1
ATOM 2075 C C . ASN A 1 176 ? -9.136 20.432 15.006 1.00 69.07 171 ASN A C 1
ATOM 2076 O O . ASN A 1 176 ? -9.261 20.935 16.125 1.00 50.50 171 ASN A O 1
ATOM 2087 N N . ARG A 1 177 ? -10.163 19.957 14.311 1.00 44.59 172 ARG A N 1
ATOM 2088 C CA . ARG A 1 177 ? -11.534 20.133 14.770 1.00 32.08 172 ARG A CA 1
ATOM 2089 C C . ARG A 1 177 ? -11.965 18.936 15.605 1.00 40.64 172 ARG A C 1
ATOM 2090 O O . ARG A 1 177 ? -12.041 17.812 15.098 1.00 31.53 172 ARG A O 1
ATOM 2111 N N . LEU A 1 178 ? -12.233 19.180 16.881 1.00 37.51 173 LEU A N 1
ATOM 2112 C CA . LEU A 1 178 ? -12.906 18.207 17.727 1.00 31.66 173 LEU A CA 1
ATOM 2113 C C . LEU A 1 178 ? -14.399 18.497 17.694 1.00 31.92 173 LEU A C 1
ATOM 2114 O O . LEU A 1 178 ? -14.808 19.657 17.678 1.00 50.96 173 LEU A O 1
ATOM 2130 N N . ALA A 1 179 ? -15.211 17.445 17.665 1.00 32.08 174 ALA A N 1
ATOM 2131 C CA . ALA A 1 179 ? -16.652 17.616 17.561 1.00 43.10 174 ALA A CA 1
ATOM 2132 C C . ALA A 1 179 ? -17.346 16.519 18.351 1.00 72.84 174 ALA A C 1
ATOM 2133 O O . ALA A 1 179 ? -16.948 15.356 18.285 1.00 47.39 174 ALA A O 1
ATOM 2140 N N . VAL A 1 180 ? -18.378 16.900 19.095 1.00 32.66 175 VAL A N 1
ATOM 2141 C CA . VAL A 1 180 ? -19.231 15.973 19.826 1.00 36.00 175 VAL A CA 1
ATOM 2142 C C . VAL A 1 180 ? -20.610 16.045 19.187 1.00 33.09 175 VAL A C 1
ATOM 2143 O O . VAL A 1 180 ? -21.291 17.074 19.278 1.00 33.20 175 VAL A O 1
ATOM 2156 N N . TRP A 1 181 ? -21.007 14.967 18.514 1.00 51.35 176 TRP A N 1
ATOM 2157 C CA . TRP A 1 181 ? -22.300 14.885 17.850 1.00 67.64 176 TRP A CA 1
ATOM 2158 C C . TRP A 1 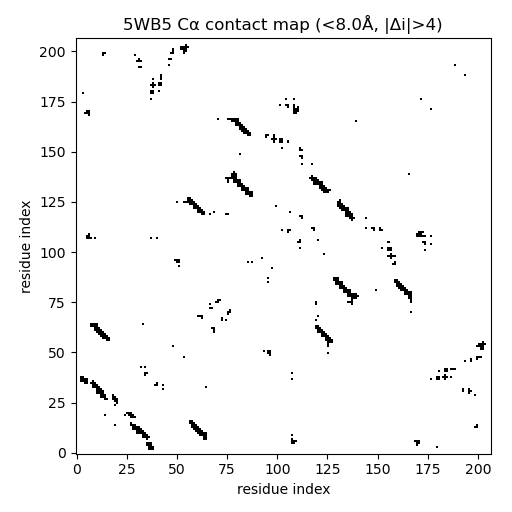181 ? -23.335 14.364 18.838 1.00 54.95 176 TRP A C 1
ATOM 2159 O O . TRP A 1 181 ? -23.218 13.230 19.331 1.00 58.42 176 TRP A O 1
ATOM 2180 N N . VAL A 1 182 ? -24.348 15.192 19.104 1.00 34.16 177 VAL A N 1
ATOM 2181 C CA . VAL A 1 182 ? -25.452 14.854 19.996 1.00 61.45 177 VAL A CA 1
ATOM 2182 C C . VAL A 1 182 ? -26.670 14.481 19.158 1.00 62.42 177 VAL A C 1
ATOM 2183 O O . VAL A 1 182 ? -26.583 14.374 17.929 1.00 64.55 177 VAL A O 1
ATOM 2196 N N . SER A 1 183 ? -27.817 14.297 19.815 1.00 40.32 178 SER A N 1
ATOM 2197 C CA . SER A 1 183 ? -29.038 13.859 19.153 1.00 62.35 178 SER A CA 1
ATOM 2198 C C . SER A 1 183 ? -30.169 14.875 19.205 1.00 66.72 178 SER A C 1
ATOM 2199 O O . SER A 1 183 ? -30.989 14.903 18.285 1.00 100.31 178 SER A O 1
ATOM 2207 N N . ASP A 1 184 ? -30.238 15.702 20.245 1.00 49.91 179 ASP A N 1
ATOM 2208 C CA . ASP A 1 184 ? -31.315 16.675 20.415 1.00 59.22 179 ASP A CA 1
ATOM 2209 C C . ASP A 1 184 ? -30.704 18.071 20.428 1.00 61.05 179 ASP A C 1
ATOM 2210 O O . ASP A 1 184 ? -30.061 18.465 21.407 1.00 68.90 179 ASP A O 1
ATOM 2219 N N . ALA A 1 185 ? -30.904 18.817 19.341 1.00 67.53 180 ALA A N 1
ATOM 2220 C CA . ALA A 1 185 ? -30.384 20.174 19.242 1.00 59.64 180 ALA A CA 1
ATOM 2221 C C . ALA A 1 185 ? -31.186 21.178 20.059 1.00 58.67 180 ALA A C 1
ATOM 2222 O O . ALA A 1 185 ? -30.723 22.308 20.245 1.00 50.62 180 ALA A O 1
ATOM 2229 N N . SER A 1 186 ? -32.368 20.801 20.545 1.00 60.32 181 SER A N 1
ATOM 2230 C CA . SER A 1 186 ? -33.209 21.711 21.311 1.00 83.02 181 SER A CA 1
ATOM 2231 C C . SER A 1 186 ? -32.849 21.753 22.789 1.00 70.53 181 SER A C 1
ATOM 2232 O O . SER A 1 186 ? -33.212 22.719 23.472 1.00 70.44 181 SER A O 1
ATOM 2240 N N . ALA A 1 187 ? -32.148 20.741 23.294 1.00 69.03 182 ALA A N 1
ATOM 2241 C CA . ALA A 1 187 ? -31.794 20.664 24.710 1.00 60.79 182 ALA A CA 1
ATOM 2242 C C . ALA A 1 187 ? -30.697 21.677 25.007 1.00 62.64 182 ALA A C 1
ATOM 2243 O O . ALA A 1 187 ? -29.529 21.464 24.679 1.00 88.40 182 ALA A O 1
ATOM 2250 N N . THR A 1 188 ? -31.071 22.787 25.642 1.00 72.33 183 THR A N 1
ATOM 2251 C CA . THR A 1 188 ? -30.103 23.833 25.955 1.00 69.45 183 THR A CA 1
ATOM 2252 C C . THR A 1 188 ? -29.273 23.469 27.182 1.00 63.44 183 THR A C 1
ATOM 2253 O O . THR A 1 188 ? -28.046 23.629 27.183 1.00 34.49 183 THR A O 1
ATOM 2264 N N . ASP A 1 189 ? -29.931 22.983 28.237 1.00 76.24 184 ASP A N 1
ATOM 2265 C CA . ASP A 1 189 ? -29.213 22.606 29.449 1.00 63.37 184 ASP A CA 1
ATOM 2266 C C . ASP A 1 189 ? -28.220 21.488 29.167 1.00 56.94 184 ASP A C 1
ATOM 2267 O O . ASP A 1 189 ? -27.100 21.492 29.693 1.00 54.15 184 ASP A O 1
ATOM 2276 N N . LYS A 1 190 ? -28.611 20.522 28.333 1.00 75.45 185 LYS A N 1
ATOM 2277 C CA . LYS A 1 190 ? -27.706 19.429 27.995 1.00 73.70 185 LYS A CA 1
ATOM 2278 C C . LYS A 1 190 ? -26.509 19.932 27.200 1.00 65.77 185 LYS A C 1
ATOM 2279 O O . LYS A 1 190 ? -25.391 19.439 27.378 1.00 54.52 185 LYS A O 1
ATOM 2298 N N . ILE A 1 191 ? -26.718 20.917 26.324 1.00 42.85 186 ILE A N 1
ATOM 2299 C CA . ILE A 1 191 ? -25.602 21.464 25.558 1.00 52.13 186 ILE A CA 1
ATOM 2300 C C . ILE A 1 191 ? -24.670 22.257 26.466 1.00 70.54 186 ILE A C 1
ATOM 2301 O O . ILE A 1 191 ? -23.449 22.233 26.289 1.00 83.03 186 ILE A O 1
ATOM 2317 N N . GLU A 1 192 ? -25.218 22.959 27.460 1.00 41.53 187 GLU A N 1
ATOM 2318 C CA . GLU A 1 192 ? -24.361 23.652 28.418 1.00 49.75 187 GLU A CA 1
ATOM 2319 C C . GLU A 1 192 ? -23.555 22.658 29.253 1.00 51.82 187 GLU A C 1
ATOM 2320 O O . GLU A 1 192 ? -22.364 22.882 29.524 1.00 113.75 187 GLU A O 1
ATOM 2332 N N . ALA A 1 193 ? -24.195 21.562 29.682 1.00 53.58 188 ALA A N 1
ATOM 2333 C CA . ALA A 1 193 ? -23.488 20.506 30.407 1.00 57.67 188 ALA A CA 1
ATOM 2334 C C . ALA A 1 193 ? -22.397 19.878 29.544 1.00 54.15 188 ALA A C 1
ATOM 2335 O O . ALA A 1 193 ? -21.289 19.602 30.029 1.00 62.50 188 ALA A O 1
ATOM 2342 N N . LEU A 1 194 ? -22.676 19.674 28.257 1.00 58.62 189 LEU A N 1
ATOM 2343 C CA . LEU A 1 194 ? -21.648 19.166 27.361 1.00 46.88 189 LEU A CA 1
ATOM 2344 C C . LEU A 1 194 ? -20.528 20.182 27.181 1.00 39.26 189 LEU A C 1
ATOM 2345 O O . LEU A 1 194 ? -19.361 19.805 27.053 1.00 44.80 189 LEU A O 1
ATOM 2361 N N . LYS A 1 195 ? -20.858 21.476 27.176 1.00 33.10 190 LYS A N 1
ATOM 2362 C CA . LYS A 1 195 ? -19.831 22.506 27.044 1.00 32.90 190 LYS A CA 1
ATOM 2363 C C . LYS A 1 195 ? -18.839 22.445 28.200 1.00 49.27 190 LYS A C 1
ATOM 2364 O O . LYS A 1 195 ? -17.623 22.342 27.985 1.00 47.62 190 LYS A O 1
ATOM 2383 N N . LYS A 1 196 ? -19.335 22.548 29.437 1.00 75.34 191 LYS A N 1
ATOM 2384 C CA . LYS A 1 196 ? -18.436 22.439 30.589 1.00 81.76 191 LYS A CA 1
ATOM 2385 C C . LYS A 1 196 ? -17.659 21.127 30.569 1.00 53.41 191 LYS A C 1
ATOM 2386 O O . LYS A 1 196 ? -16.446 21.119 30.814 1.00 54.24 191 LYS A O 1
ATOM 2405 N N . ALA A 1 197 ? -18.330 20.002 30.292 1.00 51.07 192 ALA A N 1
ATOM 2406 C CA . ALA A 1 197 ? -17.627 18.721 30.278 1.00 47.54 192 ALA A CA 1
ATOM 2407 C C . ALA A 1 197 ? -16.487 18.725 29.264 1.00 46.68 192 ALA A C 1
ATOM 2408 O O . ALA A 1 197 ? -15.343 18.388 29.592 1.00 42.26 192 ALA A O 1
ATOM 2415 N N . LEU A 1 198 ? -16.786 19.110 28.021 1.00 68.84 193 LEU A N 1
ATOM 2416 C CA . LEU A 1 198 ? -15.786 19.097 26.960 1.00 43.37 193 LEU A CA 1
ATOM 2417 C C . LEU A 1 198 ? -14.643 20.051 27.268 1.00 46.82 193 LEU A C 1
ATOM 2418 O O . LEU A 1 198 ? -13.481 19.758 26.962 1.00 57.49 193 LEU A O 1
ATOM 2434 N N . THR A 1 199 ? -14.951 21.202 27.868 1.00 36.40 194 THR A N 1
ATOM 2435 C CA . THR A 1 199 ? -13.893 22.118 28.271 1.00 43.97 194 THR A CA 1
ATOM 2436 C C . THR A 1 199 ? -13.017 21.506 29.354 1.00 48.68 194 THR A C 1
ATOM 2437 O O . THR A 1 199 ? -11.807 21.755 29.388 1.00 31.49 194 THR A O 1
ATOM 2448 N N . LYS A 1 200 ? -13.605 20.700 30.242 1.00 46.65 195 LYS A N 1
ATOM 2449 C CA . LYS A 1 200 ? -12.822 20.060 31.295 1.00 50.07 195 LYS A CA 1
ATOM 2450 C C . LYS A 1 200 ? -11.854 19.037 30.716 1.00 53.50 195 LYS A C 1
ATOM 2451 O O . LYS A 1 200 ? -10.648 19.088 30.983 1.00 60.25 195 LYS A O 1
ATOM 2470 N N . GLU A 1 201 ? -12.364 18.099 29.920 1.00 36.43 196 GLU A N 1
ATOM 2471 C CA . GLU A 1 201 ? -11.553 16.994 29.422 1.00 37.61 196 GLU A CA 1
ATOM 2472 C C . GLU A 1 201 ? -10.512 17.425 28.399 1.00 53.54 196 GLU A C 1
ATOM 2473 O O . GLU A 1 201 ? -9.768 16.568 27.910 1.00 47.12 196 GLU A O 1
ATOM 2485 N N . ALA A 1 202 ? -10.423 18.713 28.078 1.00 46.70 197 ALA A N 1
ATOM 2486 C CA . ALA A 1 202 ? -9.504 19.205 27.065 1.00 73.55 197 ALA A CA 1
ATOM 2487 C C . ALA A 1 202 ? -8.662 20.336 27.636 1.00 70.27 197 ALA A C 1
ATOM 2488 O O . ALA A 1 202 ? -9.107 21.089 28.508 1.00 69.88 197 ALA A O 1
ATOM 2495 N N . SER A 1 203 ? -7.434 20.444 27.132 1.00 92.91 198 SER A N 1
ATOM 2496 C CA . SER A 1 203 ? -6.523 21.511 27.528 1.00 96.36 198 SER A CA 1
ATOM 2497 C C . SER A 1 203 ? -5.483 21.733 26.438 1.00 95.40 198 SER A C 1
ATOM 2498 O O . SER A 1 203 ? -4.278 21.738 26.709 1.00 77.38 198 SER A O 1
ATOM 2506 N N . LEU A 1 204 ? -5.946 21.916 25.204 1.00 89.99 199 LEU A N 1
ATOM 2507 C CA . LEU A 1 204 ? -5.066 22.096 24.0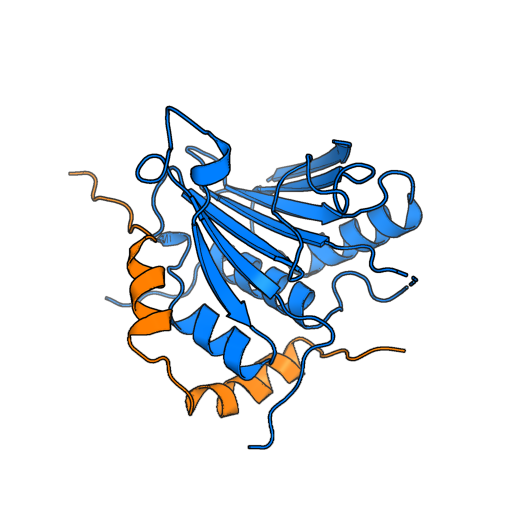55 1.00 84.56 199 LEU A CA 1
ATOM 2508 C C . LEU A 1 204 ? -5.338 23.432 23.370 1.00 72.19 199 LEU A C 1
ATOM 2509 O O . LEU A 1 204 ? -4.824 23.702 22.284 1.00 58.78 199 LEU A O 1
ATOM 2515 N N . ALA A 1 208 ? -9.503 27.502 20.775 1.00 66.74 203 ALA A N 1
ATOM 2516 C CA . ALA A 1 208 ? -9.482 28.728 19.983 1.00 83.34 203 ALA A CA 1
ATOM 2517 C C . ALA A 1 208 ? -10.873 29.062 19.450 1.00 88.67 203 ALA A C 1
ATOM 2518 O O . ALA A 1 208 ? -11.150 30.207 19.088 1.00 47.65 203 ALA A O 1
ATOM 2524 N N . SER A 1 209 ? -11.741 28.055 19.400 1.00 74.79 204 SER A N 1
ATOM 2525 C CA . SER A 1 209 ? -13.104 28.237 18.926 1.00 66.45 204 SER A CA 1
ATOM 2526 C C . SER A 1 209 ? -14.007 27.220 19.608 1.00 66.37 204 SER A C 1
ATOM 2527 O O . SER A 1 209 ? -13.577 26.113 19.944 1.00 89.25 204 SER A O 1
ATOM 2535 N N . MET A 1 210 ? -15.259 27.616 19.825 1.00 54.16 205 MET A N 1
ATOM 2536 C CA . MET A 1 210 ? -16.287 26.701 20.314 1.00 60.89 205 MET A CA 1
ATOM 2537 C C . MET A 1 210 ? -17.611 27.106 19.690 1.00 58.69 205 MET A C 1
ATOM 2538 O O . MET A 1 210 ? -18.046 28.251 19.842 1.00 67.30 205 MET A O 1
ATOM 2552 N N . VAL A 1 211 ? -18.244 26.169 18.993 1.00 64.92 206 VAL A N 1
ATOM 2553 C CA . VAL A 1 211 ? -19.422 26.464 18.186 1.00 60.70 206 VAL A CA 1
ATOM 2554 C C . VAL A 1 211 ? -20.343 25.255 18.213 1.00 48.54 206 VAL A C 1
ATOM 2555 O O . VAL A 1 211 ? -19.901 24.126 17.989 1.00 74.68 206 VAL A O 1
ATOM 2568 N N . PHE A 1 212 ? -21.624 25.489 18.479 1.00 25.28 207 PHE A N 1
ATOM 2569 C CA . PHE A 1 212 ? -22.647 24.472 18.285 1.00 39.88 207 PHE A CA 1
ATOM 2570 C C . PHE A 1 212 ? -23.335 24.704 16.947 1.00 65.56 207 PHE A C 1
ATOM 2571 O O . PHE A 1 212 ? -23.556 25.849 16.543 1.00 76.87 207 PHE A O 1
ATOM 2588 N N . THR A 1 213 ? -23.674 23.613 16.264 1.00 76.02 208 THR A N 1
ATOM 2589 C CA . THR A 1 213 ? -24.272 23.695 14.937 1.00 64.57 208 THR A CA 1
ATOM 2590 C C . THR A 1 213 ? -25.319 22.603 14.796 1.00 41.31 208 THR A C 1
ATOM 2591 O O . THR A 1 213 ? -24.994 21.417 14.898 1.00 40.82 208 THR A O 1
ATOM 2602 N N . LYS A 1 214 ? -26.567 23.004 14.567 1.00 68.83 209 LYS A N 1
ATOM 2603 C CA . LYS A 1 214 ? -27.614 22.044 14.251 1.00 69.38 209 LYS A CA 1
ATOM 2604 C C . LYS A 1 214 ? -27.448 21.554 12.819 1.00 69.82 209 LYS A C 1
ATOM 2605 O O . LYS A 1 214 ? -27.062 22.312 11.925 1.00 69.43 209 LYS A O 1
ATOM 2624 N N . HIS A 1 215 ? -27.738 20.278 12.604 1.00 70.98 210 HIS A N 1
ATOM 2625 C CA . HIS A 1 215 ? -27.563 19.679 11.290 1.00 70.24 210 HIS A CA 1
ATOM 2626 C C . HIS A 1 215 ? -28.723 20.038 10.370 1.00 64.69 210 HIS A C 1
ATOM 2627 O O . HIS A 1 215 ? -28.519 20.617 9.303 1.00 61.23 210 HIS A O 1
ATOM 2641 N N . VAL B 2 5 ? -28.397 6.373 36.522 1.00 82.44 4 VAL B N 1
ATOM 2642 C CA . VAL B 2 5 ? -28.372 4.946 36.825 1.00 94.30 4 VAL B CA 1
ATOM 2643 C C . VAL B 2 5 ? -28.015 4.152 35.569 1.00 91.31 4 VAL B C 1
ATOM 2644 O O . VAL B 2 5 ? -28.892 3.616 34.889 1.00 92.90 4 VAL B O 1
ATOM 2657 N N . ARG B 2 6 ? -26.721 4.081 35.269 1.00 97.18 5 ARG B N 1
ATOM 2658 C CA . ARG B 2 6 ? -26.237 3.342 34.111 1.00 96.36 5 ARG B CA 1
ATOM 2659 C C . ARG B 2 6 ? -24.771 2.999 34.335 1.00 87.94 5 ARG B C 1
ATOM 2660 O O . ARG B 2 6 ? -24.131 3.493 35.266 1.00 86.84 5 ARG B O 1
ATOM 2681 N N . THR B 2 7 ? -24.245 2.144 33.461 1.00 94.22 6 THR B N 1
ATOM 2682 C CA . THR B 2 7 ? -22.860 1.691 33.568 1.00 70.01 6 THR B CA 1
ATOM 2683 C C . THR B 2 7 ? -21.925 2.872 33.335 1.00 82.22 6 THR B C 1
ATOM 2684 O O . THR B 2 7 ? -21.761 3.327 32.198 1.00 68.12 6 THR B O 1
ATOM 2695 N N . MET B 2 8 ? -21.311 3.368 34.406 1.00 68.75 7 MET B N 1
ATOM 2696 C CA . MET B 2 8 ? -20.412 4.509 34.337 1.00 60.59 7 MET B CA 1
ATOM 2697 C C . MET B 2 8 ? -19.035 4.136 34.867 1.00 45.91 7 MET B C 1
ATOM 2698 O O . MET B 2 8 ? -18.896 3.287 35.752 1.00 73.05 7 MET B O 1
ATOM 2712 N N . TYR B 2 9 ? -18.018 4.787 34.309 1.00 47.39 8 TYR B N 1
ATOM 2713 C CA . TYR B 2 9 ? -16.646 4.667 34.772 1.00 26.70 8 TYR B CA 1
ATOM 2714 C C . TYR B 2 9 ? -16.047 6.058 34.897 1.00 38.46 8 TYR B C 1
ATOM 2715 O O . TYR B 2 9 ? -16.444 6.986 34.190 1.00 64.21 8 TYR B O 1
ATOM 2733 N N . THR B 2 10 ? -15.093 6.196 35.807 1.00 21.28 9 THR B N 1
ATOM 2734 C CA . THR B 2 10 ? -14.316 7.418 35.935 1.00 20.36 9 THR B CA 1
ATOM 2735 C C . THR B 2 10 ? -13.022 7.279 35.143 1.00 46.16 9 THR B C 1
ATOM 2736 O O . THR B 2 10 ? -12.596 6.176 34.791 1.00 20.32 9 THR B O 1
ATOM 2747 N N . ARG B 2 11 ? -12.396 8.421 34.864 1.00 27.90 10 ARG B N 1
ATOM 2748 C CA . ARG B 2 11 ? -11.146 8.405 34.114 1.00 33.92 10 ARG B CA 1
ATOM 2749 C C . ARG B 2 11 ? -10.101 7.553 34.825 1.00 37.60 10 ARG B C 1
ATOM 2750 O O . ARG B 2 11 ? -9.421 6.731 34.198 1.00 31.85 10 ARG B O 1
ATOM 2771 N N . GLU B 2 12 ? -9.976 7.718 36.145 1.00 30.74 11 GLU B N 1
ATOM 2772 C CA . GLU B 2 12 ? -8.987 6.955 36.903 1.00 41.17 11 GLU B CA 1
ATOM 2773 C C . GLU B 2 12 ? -9.324 5.469 36.916 1.00 38.45 11 GLU B C 1
ATOM 2774 O O . GLU B 2 12 ? -8.427 4.621 36.845 1.00 27.92 11 GLU B O 1
ATOM 2786 N N . GLU B 2 13 ? -10.613 5.133 36.995 1.00 27.88 12 GLU B N 1
ATOM 2787 C CA . GLU B 2 13 ? -11.021 3.734 36.915 1.00 48.69 12 GLU B CA 1
ATOM 2788 C C . GLU B 2 13 ? -10.666 3.134 35.557 1.00 42.82 12 GLU B C 1
ATOM 2789 O O . GLU B 2 13 ? -10.181 1.998 35.475 1.00 72.19 12 GLU B O 1
ATOM 2801 N N . LEU B 2 14 ? -10.896 3.886 34.477 1.00 31.19 13 LEU B N 1
ATOM 2802 C CA . LEU B 2 14 ? -10.520 3.410 33.150 1.00 27.70 13 LEU B CA 1
ATOM 2803 C C . LEU B 2 14 ? -9.014 3.214 33.049 1.00 27.73 13 LEU B C 1
ATOM 2804 O O . LEU B 2 14 ? -8.544 2.222 32.479 1.00 34.96 13 LEU B O 1
ATOM 2820 N N . LEU B 2 15 ? -8.239 4.154 33.593 1.00 35.99 14 LEU B N 1
ATOM 2821 C CA . LEU B 2 15 ? -6.788 4.036 33.529 1.00 34.43 14 LEU B CA 1
ATOM 2822 C C . LEU B 2 15 ? -6.290 2.863 34.358 1.00 27.83 14 LEU B C 1
ATOM 2823 O O . LEU B 2 15 ? -5.258 2.266 34.029 1.00 27.82 14 LEU B O 1
ATOM 2839 N N . ARG B 2 16 ? -6.999 2.522 35.435 1.00 45.38 15 ARG B N 1
ATOM 2840 C CA . ARG B 2 16 ? -6.663 1.312 36.177 1.00 27.81 15 ARG B CA 1
ATOM 2841 C C . ARG B 2 16 ? -6.965 0.067 35.352 1.00 27.73 15 ARG B C 1
ATOM 2842 O O . ARG B 2 16 ? -6.130 -0.841 35.261 1.00 27.71 15 ARG B O 1
ATOM 2863 N N . ILE B 2 17 ? -8.145 0.013 34.728 1.00 27.68 16 ILE B N 1
ATOM 2864 C CA . ILE B 2 17 ? -8.513 -1.153 33.928 1.00 27.60 16 ILE B CA 1
ATOM 2865 C C . ILE B 2 17 ? -7.610 -1.305 32.707 1.00 39.64 16 ILE B C 1
ATOM 2866 O O . ILE B 2 17 ? -7.486 -2.410 32.161 1.00 42.08 16 ILE B O 1
ATOM 2882 N N . ALA B 2 18 ? -6.984 -0.217 32.253 1.00 33.28 17 ALA B N 1
ATOM 2883 C CA . ALA B 2 18 ? -6.041 -0.322 31.144 1.00 27.61 17 ALA B CA 1
ATOM 2884 C C . ALA B 2 18 ? -4.912 -1.299 31.461 1.00 28.08 17 ALA B C 1
ATOM 2885 O O . ALA B 2 18 ? -4.384 -1.962 30.556 1.00 49.59 17 ALA B O 1
ATOM 2892 N N . THR B 2 19 ? -4.529 -1.405 32.736 1.00 41.72 18 THR B N 1
ATOM 2893 C CA . THR B 2 19 ? -3.509 -2.376 33.114 1.00 51.95 18 THR B CA 1
ATOM 2894 C C . THR B 2 19 ? -3.946 -3.789 32.754 1.00 27.58 18 THR B C 1
ATOM 2895 O O . THR B 2 19 ? -3.147 -4.581 32.243 1.00 27.56 18 THR B O 1
ATOM 2906 N N . LEU B 2 20 ? -5.212 -4.127 33.014 1.00 45.63 19 LEU B N 1
ATOM 2907 C CA . LEU B 2 20 ? -5.736 -5.416 32.572 1.00 49.46 19 LEU B CA 1
ATOM 2908 C C . LEU B 2 20 ? -5.758 -5.491 31.054 1.00 52.29 19 LEU B C 1
ATOM 2909 O O . LEU B 2 20 ? -5.351 -6.496 30.459 1.00 52.17 19 LEU B O 1
ATOM 2925 N N . ALA B 2 21 ? -6.244 -4.427 30.412 1.00 68.69 20 ALA B N 1
ATOM 2926 C CA . ALA B 2 21 ? -6.274 -4.382 28.955 1.00 67.16 20 ALA B CA 1
ATOM 2927 C C . ALA B 2 21 ? -4.933 -4.786 28.362 1.00 27.52 20 ALA B C 1
ATOM 2928 O O . ALA B 2 21 ? -4.885 -5.422 27.302 1.00 65.61 20 ALA B O 1
ATOM 2935 N N . SER B 2 22 ? -3.837 -4.437 29.038 1.00 35.78 21 SER B N 1
ATOM 2936 C CA . SER B 2 22 ? -2.499 -4.733 28.529 1.00 49.88 21 SER B CA 1
ATOM 2937 C C . SER B 2 22 ? -2.274 -6.214 28.241 1.00 48.48 21 SER B C 1
ATOM 2938 O O . SER B 2 22 ? -1.285 -6.551 27.580 1.00 105.62 21 SER B O 1
ATOM 2946 N N . ALA B 2 23 ? -3.145 -7.102 28.712 1.00 48.13 22 ALA B N 1
ATOM 2947 C CA . ALA B 2 23 ? -2.980 -8.535 28.507 1.00 44.33 22 ALA B CA 1
ATOM 2948 C C . ALA B 2 23 ? -3.686 -9.047 27.260 1.00 63.43 22 ALA B C 1
ATOM 2949 O O . ALA B 2 23 ? -3.583 -10.240 26.955 1.00 29.64 22 ALA B O 1
ATOM 2956 N N . MET B 2 24 ? -4.390 -8.183 26.534 1.00 71.75 23 MET B N 1
ATOM 2957 C CA . MET B 2 24 ? -5.196 -8.583 25.393 1.00 40.70 23 MET B CA 1
ATOM 2958 C C . MET B 2 24 ? -4.648 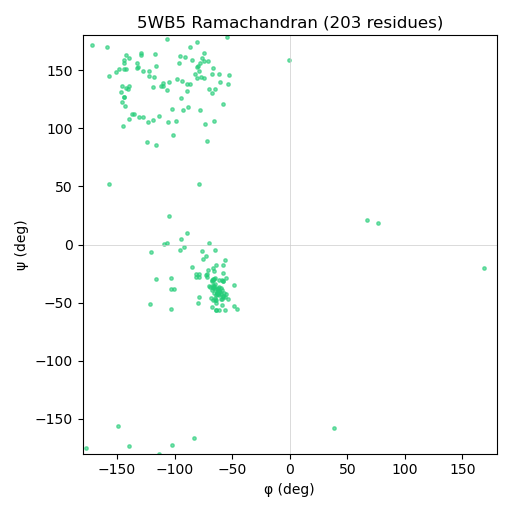-7.945 24.124 1.00 44.12 23 MET B C 1
ATOM 2959 O O . MET B 2 24 ? -4.020 -6.884 24.164 1.00 98.70 23 MET B O 1
ATOM 2973 N N . ASP B 2 25 ? -4.891 -8.607 22.995 1.00 50.52 24 ASP B N 1
ATOM 2974 C CA . ASP B 2 25 ? -4.342 -8.184 21.713 1.00 38.95 24 ASP B CA 1
ATOM 2975 C C . ASP B 2 25 ? -5.414 -8.372 20.643 1.00 30.34 24 ASP B C 1
ATOM 2976 O O . ASP B 2 25 ? -6.565 -8.705 20.941 1.00 31.69 24 ASP B O 1
ATOM 2985 N N . LEU B 2 26 ? -5.030 -8.159 19.384 1.00 40.86 25 LEU B N 1
ATOM 2986 C CA . LEU B 2 26 ? -5.936 -8.278 18.250 1.00 29.47 25 LEU B CA 1
ATOM 2987 C C . LEU B 2 26 ? -5.409 -9.304 17.257 1.00 38.37 25 LEU B C 1
ATOM 2988 O O . LEU B 2 26 ? -4.195 -9.430 17.059 1.00 49.20 25 LEU B O 1
ATOM 3004 N N . GLY B 2 27 ? -6.335 -10.029 16.630 1.00 38.23 26 GLY B N 1
ATOM 3005 C CA . GLY B 2 27 ? -6.007 -10.914 15.536 1.00 45.77 26 GLY B CA 1
ATOM 3006 C C . GLY B 2 27 ? -5.875 -10.144 14.237 1.00 51.00 26 GLY B C 1
ATOM 3007 O O . GLY B 2 27 ? -6.153 -8.934 14.150 1.00 46.29 26 GLY B O 1
ATOM 3011 N N . PRO B 2 28 ? -5.463 -10.848 13.180 1.00 46.59 27 PRO B N 1
ATOM 3012 C CA . PRO B 2 28 ? -5.239 -10.172 11.899 1.00 42.28 27 PRO B CA 1
ATOM 3013 C C . PRO B 2 28 ? -6.513 -9.647 11.267 1.00 41.66 27 PRO B C 1
ATOM 3014 O O . PRO B 2 28 ? -6.467 -8.620 10.582 1.00 31.24 27 PRO B O 1
ATOM 3025 N N . GLU B 2 29 ? -7.650 -10.298 11.504 1.00 42.96 28 GLU B N 1
ATOM 3026 C CA . GLU B 2 29 ? -8.917 -9.825 10.953 1.00 53.76 28 GLU B CA 1
ATOM 3027 C C . GLU B 2 29 ? -9.202 -8.386 11.369 1.00 69.93 28 GLU B C 1
ATOM 3028 O O . GLU B 2 29 ? -9.432 -7.516 10.522 1.00 70.24 28 GLU B O 1
ATOM 3040 N N . VAL B 2 30 ? -9.220 -8.120 12.677 1.00 80.26 29 VAL B N 1
ATOM 3041 C CA . VAL B 2 30 ? -9.530 -6.775 13.155 1.00 43.07 29 VAL B CA 1
ATOM 3042 C C . VAL B 2 30 ? -8.319 -5.858 13.028 1.00 40.60 29 VAL B C 1
ATOM 3043 O O . VAL B 2 30 ? -8.472 -4.636 12.910 1.00 65.35 29 VAL B O 1
ATOM 3056 N N . LEU B 2 31 ? -7.108 -6.417 13.036 1.00 38.79 30 L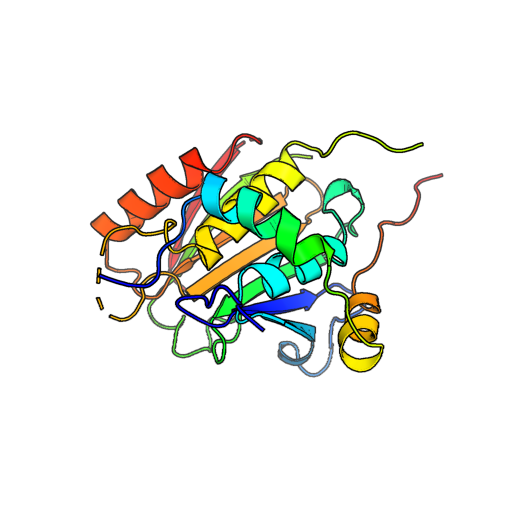EU B N 1
ATOM 3057 C CA . LEU B 2 31 ? -5.910 -5.586 13.032 1.00 45.65 30 LEU B CA 1
ATOM 3058 C C . LEU B 2 31 ? -5.581 -5.052 11.644 1.00 53.83 30 LEU B C 1
ATOM 3059 O O . LEU B 2 31 ? -4.968 -3.985 11.529 1.00 46.69 30 LEU B O 1
ATOM 3075 N N . ARG B 2 32 ? -5.968 -5.765 10.584 1.00 89.88 31 ARG B N 1
ATOM 3076 C CA . ARG B 2 32 ? -5.664 -5.283 9.242 1.00 84.60 31 ARG B CA 1
ATOM 3077 C C . ARG B 2 32 ? -6.421 -3.999 8.930 1.00 48.52 31 ARG B C 1
ATOM 3078 O O . ARG B 2 32 ? -5.930 -3.161 8.165 1.00 53.23 31 ARG B O 1
ATOM 3099 N N . LYS B 2 33 ? -7.606 -3.822 9.517 1.00 29.60 32 LYS B N 1
ATOM 3100 C CA . LYS B 2 33 ? -8.411 -2.639 9.239 1.00 29.60 32 LYS B CA 1
ATOM 3101 C C . LYS B 2 33 ? -7.763 -1.361 9.757 1.00 49.55 32 LYS B C 1
ATOM 3102 O O . LYS B 2 33 ? -8.108 -0.274 9.287 1.00 52.85 32 LYS B O 1
ATOM 3121 N N . PHE B 2 34 ? -6.837 -1.463 10.712 1.00 51.32 33 PHE B N 1
ATOM 3122 C CA . PHE B 2 34 ? -6.101 -0.293 11.170 1.00 42.16 33 PHE B CA 1
ATOM 3123 C C . PHE B 2 34 ? -5.084 0.194 10.148 1.00 35.50 33 PHE B C 1
ATOM 3124 O O . PHE B 2 34 ? -4.520 1.278 10.331 1.00 54.99 33 PHE B O 1
ATOM 3141 N N . ASP B 2 35 ? -4.835 -0.578 9.088 1.00 58.38 34 ASP B N 1
ATOM 3142 C CA . ASP B 2 35 ? -3.868 -0.170 8.077 1.00 74.81 34 ASP B CA 1
ATOM 3143 C C . ASP B 2 35 ? -4.369 0.999 7.240 1.00 57.66 34 ASP B C 1
ATOM 3144 O O . ASP B 2 35 ? -3.553 1.709 6.644 1.00 29.41 34 ASP B O 1
ATOM 3153 N N . VAL B 2 36 ? -5.686 1.216 7.183 1.00 67.89 35 VAL B N 1
ATOM 3154 C CA . VAL B 2 36 ? -6.219 2.344 6.425 1.00 55.96 35 VAL B CA 1
ATOM 3155 C C . VAL B 2 36 ? -5.710 3.659 6.992 1.00 69.55 35 VAL B C 1
ATOM 3156 O O . VAL B 2 36 ? -5.551 4.642 6.259 1.00 65.77 35 VAL B O 1
ATOM 3169 N N . ILE B 2 37 ? -5.456 3.708 8.299 1.00 56.27 36 ILE B N 1
ATOM 3170 C CA . ILE B 2 37 ? -4.979 4.935 8.921 1.00 54.12 36 ILE B CA 1
ATOM 3171 C C . ILE B 2 37 ? -3.577 5.227 8.409 1.00 37.97 36 ILE B C 1
ATOM 3172 O O . ILE B 2 37 ? -2.700 4.353 8.416 1.00 43.05 36 ILE B O 1
ATOM 3188 N N . GLU B 2 38 ? -3.360 6.458 7.954 1.00 34.22 37 GLU B N 1
ATOM 3189 C CA . GLU B 2 38 ? -2.139 6.830 7.258 1.00 69.43 37 GLU B CA 1
ATOM 3190 C C . GLU B 2 38 ? -1.305 7.782 8.103 1.00 29.34 37 GLU B C 1
ATOM 3191 O O . GLU B 2 38 ? -1.831 8.722 8.706 1.00 43.62 37 GLU B O 1
ATOM 3203 N N . VAL B 2 39 ? -0.005 7.524 8.142 1.00 35.72 38 VAL B N 1
ATOM 3204 C CA . VAL B 2 39 ? 0.949 8.423 8.778 1.00 29.36 38 VAL B CA 1
ATOM 3205 C C . VAL B 2 39 ? 1.268 9.562 7.822 1.00 45.99 38 VAL B C 1
ATOM 3206 O O . VAL B 2 39 ? 1.356 9.369 6.602 1.00 90.95 38 VAL B O 1
ATOM 3219 N N . ALA B 2 40 ? 1.446 10.759 8.374 1.00 55.89 39 ALA B N 1
ATOM 3220 C CA . ALA B 2 40 ? 1.793 11.905 7.550 1.00 51.31 39 ALA B CA 1
ATOM 3221 C C . ALA B 2 40 ? 3.131 11.673 6.859 1.00 58.48 39 ALA B C 1
ATOM 3222 O O . ALA B 2 40 ? 4.030 11.018 7.393 1.00 69.56 39 ALA B O 1
ATOM 3229 N N . GLU B 2 41 ? 3.252 12.209 5.654 1.00 93.31 40 GLU B N 1
ATOM 3230 C CA . GLU B 2 41 ? 4.471 12.062 4.884 1.00 74.32 40 GLU B CA 1
ATOM 3231 C C . GLU B 2 41 ? 5.485 13.129 5.281 1.00 65.00 40 GLU B C 1
ATOM 3232 O O . GLU B 2 41 ? 5.122 14.172 5.830 1.00 43.84 40 GLU B O 1
ATOM 3244 N N . PRO B 2 42 ? 6.767 12.895 5.015 1.00 58.79 41 PRO B N 1
ATOM 3245 C CA . PRO B 2 42 ? 7.791 13.875 5.396 1.00 64.94 41 PRO B CA 1
ATOM 3246 C C . PRO B 2 42 ? 7.776 15.089 4.479 1.00 68.14 41 PRO B C 1
ATOM 3247 O O . PRO B 2 42 ? 7.187 15.090 3.396 1.00 82.08 41 PRO B O 1
ATOM 3258 N N . VAL B 2 43 ? 8.449 16.141 4.936 1.00 73.91 42 VAL B N 1
ATOM 3259 C CA . VAL B 2 43 ? 8.541 17.396 4.193 1.00 99.14 42 VAL B CA 1
ATOM 3260 C C . VAL B 2 43 ? 10.014 17.733 3.986 1.00 98.21 42 VAL B C 1
ATOM 3261 O O . VAL B 2 43 ? 10.606 18.445 4.811 1.00 93.59 42 VAL B O 1
ATOM 3274 N N . PRO B 2 44 ? 10.651 17.249 2.908 1.00 105.84 43 PRO B N 1
ATOM 3275 C CA . PRO B 2 44 ? 12.070 17.542 2.683 1.00 103.71 43 PRO B CA 1
ATOM 3276 C C . PRO B 2 44 ? 12.308 18.969 2.190 1.00 78.35 43 PRO B C 1
ATOM 3277 O O . PRO B 2 44 ? 12.929 19.761 2.902 1.00 84.72 43 PRO B O 1
#

GO terms:
  GO:0005737 cytoplasm (C, IDA)
  GO:0000340 RNA 7-methylguanosine cap binding (F, IDA)
  GO:0000342 RNA cap 4 binding (F, IDA)

Sequence (207 aa):
ANLHKLQRAWTLWYDSPSTYNTENWEMSLVPIMTVHSVEEFFVMLRYMKPLHALRTSSQYHFFQEGVKPMWEDPANKKGGKLWVNLDIAAEAKTDLDKAWENVLMATVGEYLDCVEPFVTGIVMSKRKYHNRLAVWVSDASATDKIEALKKALTKEASLASMVFTKHVRTMYTREELLRIATLASAMDLGPEVLRKFDVIEVAEPVP

Nearest PDB structures (foldseek):
  5wb5-assembly1_A  TM=1.006E+00  e=2.939E-37  Leishmania major
  6fc1-assembly2_C  TM=8.864E-01  e=3.786E-17  Saccharomyces cerevisiae S288C
  6fc2-assembly1_A  TM=8.870E-01  e=7.812E-17  Saccharomyces cerevisiae S288C
  4ued-assembly1_A  TM=8.719E-01  e=4.236E-16  Homo sapiens
  2wmc-assembly3_C  TM=9.172E-01  e=1.599E-15  Pisum sativum

Radius of gyration: 16.54 Å; Cα contacts (8 Å, |Δi|>4): 382; chains: 2; bounding box: 47×42×44 Å

Secondary structure (DSSP, 8-state):
----EEEEEEEEEEE-TTT--SS-SGGG-EEEEEEEEHHHHHHHHHHSPPGGGB-SSEEEEEEETT--SSTTSHHHHS-EEEEEEEE----PPPHHHHHHHHHHHHHHHT-SS----SEEEEEEEE-SSEEEEEEEES-TT-HHHHHHHHHHHHHT-----EEEEE-/------HHHHHHHHHHHTT----HHHHHGGGGS-BPPP--

Solvent-accessible surface area: 11360 Å² total; per-residue (Å²): 133,148,94,54,65,18,71,30,18,0,16,0,38,0,21,12,71,78,23,139,45,11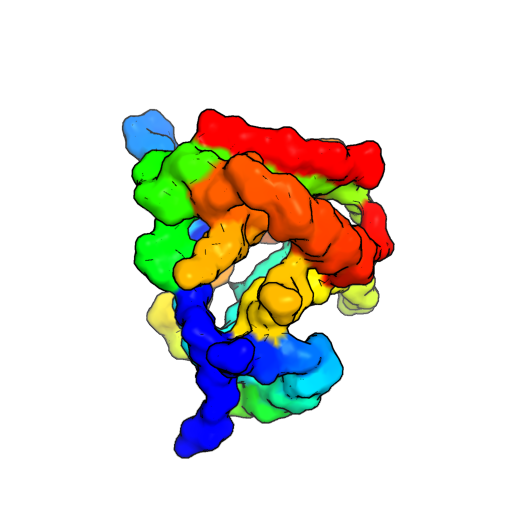3,177,80,142,64,58,14,25,44,64,3,13,40,0,92,4,0,3,49,0,26,3,0,34,101,62,17,64,68,0,87,34,2,68,72,48,2,57,0,8,0,0,44,87,78,18,99,6,13,133,98,13,102,31,0,108,140,0,0,55,2,32,10,17,12,75,154,159,107,126,85,122,41,86,8,9,96,3,8,45,28,0,0,6,0,2,0,0,2,47,3,18,93,139,146,57,7,2,5,0,0,10,2,21,21,36,159,173,78,4,111,0,7,0,31,0,28,52,21,88,19,101,114,103,20,114,55,0,89,164,19,2,84,161,16,19,101,58,114,35,78,60,59,52,142,64,190,66,55,75,24,77,83,98,63,0,75,162,10,26,101,98,2,82,94,66,100,36,40,103,114,49,58,140,93,8,109,36,4,45,83,42,139,120,146,174

InterPro domains:
  IPR001040 Translation Initiation factor eIF- 4e [PF01652] (17-212)
  IPR001040 Translation Initiation factor eIF- 4e [PTHR11960] (13-210)
  IPR023398 Translation Initiation factor eIF- 4e-like [G3DSA:3.30.760.10] (3-214)
  IPR023398 Translation Initiation factor eIF- 4e-like [SSF55418] (8-212)

B-factor: mean 66.24, std 28.57, range [17.58, 170.08]

Foldseek 3Di:
DPFAFFPFKKWKWKAFPVLQDPVDRLSRIDIDDIDGTPVSVVVCVVPDDAPQPDDQWMKMKMFTPPADPDCPGLQQVQWWKKKDWFFHVDDDRDLVSQLVVLVSCCVRNVVLQPDVFFWGIWMWTRHNGTIMTMTGTRHHPDPVRVVSNVVSSVVSHDGGDIDIDRD/DDDDDDPVRVVVCVVVVVVDDDDCVVVVVCVVDDDDDDDD

Organism: Leishmania major (NCBI:txid5664)